Protein AF-A0A0D1VUP6-F1 (afdb_monomer)

Foldseek 3Di:
DLLQVQLCQLQCPVNRHPLCLVCLVVLLVVQAPVLQVVLVVCVVVVNPLSNVVSNVRNVVSNVSSVLSPVVNLLQQVQDPVSRSVVSCQALVNLLVVLVVLQVVLVVLVVSLVVCLQAFPLVSVLSVLLSLLSNLQSQLSNCSSVVVNVSNSVSSNRSSVSSNVSVVSVVVVVVQVVCVVVVNVDHDDRHGSNVVDDDPVRVVCVVVVNPDDDPPPDD

InterPro domains:
  IPR000791 Acetate transporter GPR1/Ato2/SatP-like [PF01184] (22-193)
  IPR051633 Acetate Uptake Transporter [PTHR31123] (2-200)

Radius of gyration: 20.42 Å; Cα contacts (8 Å, |Δi|>4): 297; chains: 1; bounding box: 45×42×65 Å

Organism: NCBI:txid1016849

Nearest PDB structures (foldseek):
  5ys3-assembly1_A  TM=7.742E-01  e=2.731E-04  Citrobacter koseri ATCC BAA-895
  5zug-assembly1_F  TM=7.797E-01  e=5.424E-04  Escherichia coli K-12
  8qai-assembly1_A  TM=4.721E-01  e=8.448E+00  synthetic construct

Solvent-accessible surface area (backbone atoms only — not comparable to full-atom values): 10870 Å² total; per-residue (Å²): 121,32,58,46,61,48,13,41,22,44,53,40,53,96,74,35,49,77,95,38,60,93,40,30,66,41,20,33,48,56,24,8,51,50,28,33,53,49,13,54,51,28,47,76,74,66,38,58,67,62,15,55,52,26,41,53,52,8,50,48,21,33,53,60,21,46,69,73,38,75,91,65,42,83,11,26,92,59,24,97,84,54,44,26,75,64,4,57,72,32,40,68,42,26,44,55,54,13,51,56,28,41,51,50,19,52,54,33,46,55,49,25,63,66,28,56,47,51,27,51,50,61,26,50,26,35,52,35,41,25,52,15,25,43,26,40,15,51,12,27,41,26,44,32,72,66,37,49,73,61,12,51,53,23,33,27,49,15,11,50,28,35,35,58,25,38,56,45,50,52,50,51,50,51,44,52,54,34,58,75,67,70,45,97,67,84,70,89,54,54,72,25,40,84,79,46,69,49,72,70,56,56,48,30,63,71,69,70,46,80,73,73,73,80,71,86,78,125

pLDDT: mean 91.6, std 11.75, range [36.69, 98.62]

Mean predicted aligned error: 5.85 Å

Secondary structure (DSSP, 8-state):
--HHHHHHHHTTGGG--GGGGGGHHIIIIIIIIHHHHHHHHHHHTT-HHHHHHHHHHHHHHHHHHHHT-GGG-TTGGG-TTS-HHHHTTSHHHHHHHHHHHHHHHHHHHHHHHHHTTSBHHHHHHHHHHHHHHHHHHHHHHHHHTT-HHHHHHHHHHHHHHHHHHHHHHHHHHHHHHHH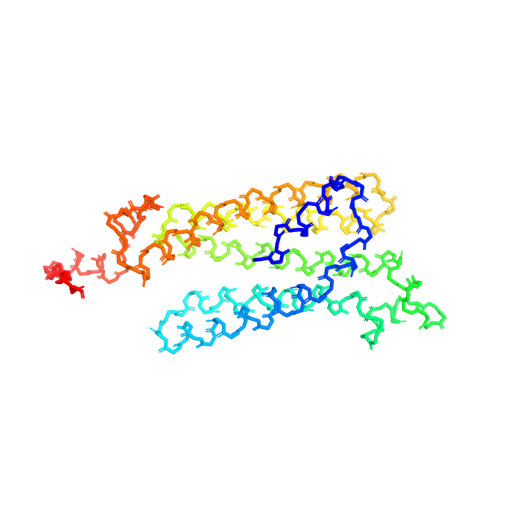HTT-S-PPP--B-TTTS--HHHHHHHHTT----------

Structure (mmCIF, N/CA/C/O backbone):
data_AF-A0A0D1VUP6-F1
#
_entry.id   AF-A0A0D1VUP6-F1
#
loop_
_atom_site.group_PDB
_atom_site.id
_atom_site.type_symbol
_atom_site.label_atom_id
_atom_site.label_alt_id
_atom_site.label_comp_id
_atom_site.label_asym_id
_atom_site.label_entity_id
_atom_site.label_seq_id
_atom_site.pdbx_PDB_ins_code
_atom_site.Cartn_x
_atom_site.Cartn_y
_atom_site.Cartn_z
_atom_site.occupancy
_atom_site.B_iso_or_equiv
_atom_site.auth_seq_id
_atom_site.auth_comp_id
_atom_site.auth_asym_id
_atom_site.auth_atom_id
_atom_site.pdbx_PDB_model_num
ATOM 1 N N . MET A 1 1 ? -5.556 -9.555 1.567 1.00 73.62 1 MET A N 1
ATOM 2 C CA . MET A 1 1 ? -5.233 -10.715 0.704 1.00 73.62 1 MET A CA 1
ATOM 3 C C . MET A 1 1 ? -4.191 -10.406 -0.377 1.00 73.62 1 MET A C 1
ATOM 5 O O . MET A 1 1 ? -3.219 -11.139 -0.443 1.00 73.62 1 MET A O 1
ATOM 9 N N . ALA A 1 2 ? -4.331 -9.345 -1.188 1.00 92.88 2 ALA A N 1
ATOM 10 C CA . ALA A 1 2 ? -3.386 -9.036 -2.281 1.00 92.88 2 ALA A CA 1
ATOM 11 C C . ALA A 1 2 ? -1.974 -8.607 -1.828 1.00 92.88 2 ALA A C 1
ATOM 13 O O . ALA A 1 2 ? -0.977 -8.972 -2.446 1.00 92.88 2 ALA A O 1
ATOM 14 N N . ALA A 1 3 ? -1.883 -7.880 -0.711 1.00 95.38 3 ALA A N 1
ATOM 15 C CA . ALA A 1 3 ? -0.632 -7.306 -0.219 1.00 95.38 3 ALA A CA 1
ATOM 16 C C . ALA A 1 3 ? 0.443 -8.344 0.155 1.00 95.38 3 ALA A C 1
ATOM 18 O O . ALA A 1 3 ? 1.614 -8.133 -0.137 1.00 95.38 3 ALA A O 1
ATOM 19 N N . THR A 1 4 ? 0.066 -9.469 0.775 1.00 96.38 4 THR A N 1
ATOM 20 C CA . THR A 1 4 ? 1.025 -10.491 1.235 1.00 96.38 4 THR A CA 1
ATOM 21 C C . THR A 1 4 ? 1.791 -11.149 0.081 1.00 96.38 4 THR A C 1
ATOM 23 O O . THR A 1 4 ? 3.018 -11.075 0.094 1.00 96.38 4 THR A O 1
ATOM 26 N N . PRO A 1 5 ? 1.143 -11.745 -0.943 1.00 95.75 5 PRO A N 1
ATOM 27 C CA . PRO A 1 5 ? 1.875 -12.332 -2.063 1.00 95.75 5 PRO A CA 1
ATOM 28 C C . PRO A 1 5 ? 2.636 -11.279 -2.879 1.00 95.75 5 PRO A C 1
ATOM 30 O O . PRO A 1 5 ? 3.725 -11.574 -3.366 1.00 95.75 5 PRO A O 1
ATOM 33 N N . TYR A 1 6 ? 2.123 -10.046 -2.983 1.00 95.25 6 TYR A N 1
ATOM 34 C CA . TYR A 1 6 ? 2.840 -8.950 -3.639 1.00 95.25 6 TYR A CA 1
ATOM 35 C C . TYR A 1 6 ? 4.132 -8.576 -2.899 1.00 95.25 6 TYR A C 1
ATOM 37 O O . TYR A 1 6 ? 5.184 -8.429 -3.516 1.00 95.25 6 TYR A O 1
ATOM 45 N N . ALA A 1 7 ? 4.085 -8.506 -1.567 1.00 96.94 7 ALA A N 1
ATOM 46 C CA . ALA A 1 7 ? 5.261 -8.278 -0.737 1.00 96.94 7 ALA A CA 1
ATOM 47 C C . ALA A 1 7 ? 6.315 -9.380 -0.924 1.00 96.94 7 ALA A C 1
ATOM 49 O O . ALA A 1 7 ? 7.493 -9.082 -1.120 1.00 96.94 7 ALA A O 1
ATOM 50 N N . CYS A 1 8 ? 5.891 -10.648 -0.925 1.00 96.88 8 CYS A N 1
ATOM 51 C CA . CYS A 1 8 ? 6.774 -11.786 -1.187 1.00 96.88 8 CYS A CA 1
ATOM 52 C C . CYS A 1 8 ? 7.409 -11.717 -2.586 1.00 96.88 8 CYS A C 1
ATOM 54 O O . CYS A 1 8 ? 8.596 -12.011 -2.726 1.00 96.88 8 CYS A O 1
ATOM 56 N N . ALA A 1 9 ? 6.645 -11.300 -3.603 1.00 96.31 9 ALA A N 1
ATOM 57 C CA . ALA A 1 9 ? 7.146 -11.124 -4.965 1.00 96.31 9 ALA A CA 1
ATOM 58 C C . ALA A 1 9 ? 8.192 -10.002 -5.058 1.00 96.31 9 ALA A C 1
ATOM 60 O O . ALA A 1 9 ? 9.249 -10.208 -5.647 1.00 96.31 9 ALA A O 1
ATOM 61 N N . ASN A 1 10 ? 7.956 -8.859 -4.410 1.00 95.56 10 ASN A N 1
ATOM 62 C CA . ASN A 1 10 ? 8.919 -7.751 -4.378 1.00 95.56 10 ASN A CA 1
ATOM 63 C C . ASN A 1 10 ? 10.212 -8.096 -3.626 1.00 95.56 10 ASN A C 1
ATOM 65 O O . ASN A 1 10 ? 11.258 -7.524 -3.912 1.00 95.56 10 ASN A O 1
ATOM 69 N N . MET A 1 11 ? 10.156 -9.036 -2.678 1.00 97.06 11 MET A N 1
ATOM 70 C CA . MET A 1 11 ? 11.337 -9.561 -1.985 1.00 97.06 11 MET A CA 1
ATOM 71 C C . MET A 1 11 ? 12.020 -10.726 -2.720 1.00 97.06 11 MET A C 1
ATOM 73 O O . MET A 1 11 ? 12.982 -11.289 -2.198 1.00 97.06 11 MET A O 1
ATOM 77 N N . GLY A 1 12 ? 11.536 -11.128 -3.898 1.00 95.94 12 GLY A N 1
ATOM 78 C CA . GLY A 1 12 ? 12.166 -12.186 -4.689 1.00 95.94 12 GLY A CA 1
ATOM 79 C C . GLY A 1 12 ? 11.994 -13.601 -4.126 1.00 95.94 12 GLY A C 1
ATOM 80 O O . GLY A 1 12 ? 12.744 -14.513 -4.485 1.00 95.94 12 GLY A O 1
ATOM 81 N N . TRP A 1 13 ? 11.051 -13.819 -3.204 1.00 96.38 13 TRP A N 1
ATOM 82 C CA . TRP A 1 13 ? 10.938 -15.102 -2.508 1.00 96.38 13 TRP A CA 1
ATOM 83 C C . TRP A 1 13 ? 10.644 -16.240 -3.482 1.00 96.38 13 TRP A C 1
ATOM 85 O O . TRP A 1 13 ? 9.720 -16.164 -4.288 1.00 96.38 13 TRP A O 1
ATOM 95 N N . ARG A 1 14 ? 11.436 -17.316 -3.390 1.00 95.56 14 ARG A N 1
ATOM 96 C CA . ARG A 1 14 ? 11.367 -18.481 -4.292 1.00 95.56 14 ARG A CA 1
ATOM 97 C C . ARG A 1 14 ? 11.535 -18.126 -5.782 1.00 95.56 14 ARG A C 1
ATOM 99 O O . ARG A 1 14 ? 11.052 -18.867 -6.631 1.00 95.56 14 ARG A O 1
ATOM 106 N N . GLY A 1 15 ? 12.197 -17.009 -6.094 1.00 93.25 15 GLY A N 1
ATOM 107 C CA . GLY A 1 15 ? 12.358 -16.526 -7.469 1.00 93.25 15 GLY A CA 1
ATOM 108 C C . GLY A 1 15 ? 11.126 -15.812 -8.033 1.00 93.25 15 GLY A C 1
ATOM 109 O O . GLY A 1 15 ? 11.040 -15.622 -9.243 1.00 93.25 15 GLY A O 1
ATOM 110 N N . ALA A 1 16 ? 10.161 -15.428 -7.188 1.00 94.12 16 ALA A N 1
ATOM 111 C CA . ALA A 1 16 ? 9.043 -14.584 -7.602 1.00 94.12 16 ALA A CA 1
ATOM 112 C C . ALA A 1 16 ? 9.531 -13.193 -8.055 1.00 94.12 16 ALA A C 1
ATOM 114 O O . ALA A 1 16 ? 10.548 -12.701 -7.578 1.00 94.12 16 ALA A O 1
ATOM 115 N N . GLY A 1 17 ? 8.809 -12.552 -8.977 1.00 89.06 17 GLY A N 1
ATOM 116 C CA . GLY A 1 17 ? 9.216 -11.269 -9.553 1.00 89.06 17 GLY A CA 1
ATOM 117 C C . GLY A 1 17 ? 8.284 -10.815 -10.675 1.00 89.06 17 GLY A C 1
ATOM 118 O O . GLY A 1 17 ? 7.072 -11.028 -10.605 1.00 89.06 17 GLY A O 1
ATOM 119 N N . GLY A 1 18 ? 8.842 -10.176 -11.709 1.00 84.75 18 GLY A N 1
ATOM 120 C CA . GLY A 1 18 ? 8.077 -9.732 -12.883 1.00 84.75 18 GLY A CA 1
ATOM 121 C C . GLY A 1 18 ? 7.011 -8.688 -12.546 1.00 84.75 18 GLY A C 1
ATOM 122 O O . GLY A 1 18 ? 5.896 -8.760 -13.058 1.00 84.75 18 GLY A O 1
ATOM 123 N N . LEU A 1 19 ? 7.326 -7.786 -11.607 1.00 79.25 19 LEU A N 1
ATOM 124 C CA . LEU A 1 19 ? 6.429 -6.741 -11.089 1.00 79.25 19 LEU A CA 1
ATOM 125 C C . LEU A 1 19 ? 5.100 -7.272 -10.515 1.00 79.25 19 LEU A C 1
ATOM 127 O O . LEU A 1 19 ? 4.162 -6.510 -10.301 1.00 79.25 19 LEU A O 1
ATOM 131 N N . GLY A 1 20 ? 5.001 -8.581 -10.254 1.00 84.06 20 GLY A N 1
ATOM 132 C CA . GLY A 1 20 ? 3.767 -9.204 -9.791 1.00 84.06 20 GLY A CA 1
ATOM 133 C C . GLY A 1 20 ? 2.728 -9.429 -10.892 1.00 84.06 20 GLY A C 1
ATOM 134 O O . GLY A 1 20 ? 1.549 -9.527 -10.572 1.00 84.06 20 GLY A O 1
ATOM 135 N N . GLY A 1 21 ? 3.124 -9.563 -12.165 1.00 90.00 21 GLY A N 1
ATOM 136 C CA . GLY A 1 21 ? 2.192 -9.816 -13.277 1.00 90.00 21 GLY A CA 1
ATOM 137 C C . GLY A 1 21 ? 1.266 -11.027 -13.066 1.00 90.00 21 GLY A C 1
ATOM 138 O O . GLY A 1 21 ? 0.077 -10.970 -13.370 1.00 90.00 21 GLY A O 1
ATOM 139 N N . ALA A 1 22 ? 1.756 -12.098 -12.433 1.00 93.69 22 ALA A N 1
ATOM 140 C CA . ALA A 1 22 ? 0.925 -13.254 -12.069 1.00 93.69 22 ALA A CA 1
ATOM 141 C C . ALA A 1 22 ? -0.165 -12.929 -11.023 1.00 93.69 22 ALA A C 1
ATOM 143 O O . ALA A 1 22 ? -1.115 -13.690 -10.848 1.00 93.69 22 ALA A O 1
ATOM 144 N N . LEU A 1 23 ? -0.036 -11.802 -10.319 1.00 95.62 23 LEU A N 1
ATOM 145 C CA . LEU A 1 23 ? -0.953 -11.342 -9.281 1.00 95.62 23 LEU A CA 1
ATOM 146 C C . LEU A 1 23 ? -1.971 -10.316 -9.794 1.00 95.62 23 LEU A C 1
ATOM 148 O O . LEU A 1 23 ? -2.793 -9.882 -8.993 1.00 95.62 23 LEU A O 1
ATOM 152 N N . ILE A 1 24 ? -1.984 -9.958 -11.087 1.00 95.69 24 ILE A N 1
ATOM 153 C CA . ILE A 1 24 ? -2.942 -8.984 -11.653 1.00 95.69 24 ILE A CA 1
ATOM 154 C C . ILE A 1 24 ? -4.396 -9.275 -11.234 1.00 95.69 24 ILE A C 1
ATOM 156 O O . ILE A 1 24 ? -5.043 -8.366 -10.708 1.00 95.69 24 ILE A O 1
ATOM 160 N N . PRO A 1 25 ? -4.931 -10.511 -11.360 1.00 95.81 25 PRO A N 1
ATOM 161 C CA . PRO A 1 25 ? -6.304 -10.787 -10.931 1.00 95.81 25 PRO A CA 1
ATOM 162 C C . PRO A 1 25 ? -6.494 -10.597 -9.422 1.00 95.81 25 PRO A C 1
ATOM 164 O O . PRO A 1 25 ? -7.527 -10.108 -8.973 1.00 95.81 25 PRO A O 1
ATOM 167 N N . VAL A 1 26 ? -5.483 -10.942 -8.622 1.00 96.50 26 VAL A N 1
ATOM 168 C CA . VAL A 1 26 ? -5.524 -10.782 -7.164 1.00 96.50 26 VAL A CA 1
ATOM 169 C C . VAL A 1 26 ? -5.522 -9.299 -6.785 1.00 96.50 26 VAL A C 1
ATOM 171 O O . VAL A 1 26 ? -6.281 -8.901 -5.901 1.00 96.50 26 VAL A O 1
ATOM 174 N N . MET A 1 27 ? -4.721 -8.475 -7.468 1.00 96.25 27 MET A N 1
ATOM 175 C CA . MET A 1 27 ? -4.717 -7.021 -7.301 1.00 96.25 27 MET A CA 1
ATOM 176 C C . MET A 1 27 ? -6.092 -6.443 -7.642 1.00 96.25 27 MET A C 1
ATOM 178 O O . MET A 1 27 ? -6.691 -5.781 -6.802 1.00 96.25 27 MET A O 1
ATOM 182 N N . ILE A 1 28 ? -6.642 -6.761 -8.817 1.00 97.06 28 ILE A N 1
ATOM 183 C CA . ILE A 1 28 ? -7.906 -6.176 -9.280 1.00 97.06 28 ILE A CA 1
ATOM 184 C C . ILE A 1 28 ? -9.088 -6.623 -8.413 1.00 97.06 28 ILE A C 1
ATOM 186 O O . ILE A 1 28 ? -9.818 -5.786 -7.888 1.00 97.06 28 ILE A O 1
ATOM 190 N N . PHE A 1 29 ? -9.290 -7.928 -8.234 1.00 97.31 29 PHE A N 1
ATOM 191 C CA . PHE A 1 29 ? -10.517 -8.433 -7.615 1.00 97.31 29 PHE A CA 1
ATOM 192 C C . PHE A 1 29 ? -10.473 -8.401 -6.089 1.00 97.31 29 PHE A C 1
ATOM 194 O O . PHE A 1 29 ? -11.424 -7.943 -5.462 1.00 97.31 29 PHE A O 1
ATOM 201 N N . PHE A 1 30 ? -9.379 -8.858 -5.478 1.00 95.50 30 PHE A N 1
ATOM 202 C CA . PHE A 1 30 ? -9.296 -8.964 -4.019 1.00 95.50 30 PHE A CA 1
ATOM 203 C C . PHE A 1 30 ? -8.694 -7.728 -3.365 1.00 95.50 30 PHE A C 1
ATOM 205 O O . PHE A 1 30 ? -9.163 -7.308 -2.312 1.00 95.50 30 PHE A O 1
ATOM 212 N N . GLY A 1 31 ? -7.639 -7.170 -3.957 1.00 95.06 31 GLY A N 1
ATOM 213 C CA . GLY A 1 31 ? -7.071 -5.907 -3.499 1.00 95.06 31 GLY A CA 1
ATOM 214 C C . GLY A 1 31 ? -7.990 -4.731 -3.816 1.00 95.06 31 GLY A C 1
ATOM 215 O O . GLY A 1 31 ? -8.166 -3.863 -2.976 1.00 95.06 31 GLY A O 1
ATOM 216 N N . GLY A 1 32 ? -8.581 -4.713 -5.010 1.00 97.31 32 GLY A N 1
ATOM 217 C CA . GLY A 1 32 ? -9.366 -3.594 -5.509 1.00 97.31 32 GLY A CA 1
ATOM 218 C C . GLY A 1 32 ? -10.854 -3.703 -5.222 1.00 97.31 32 GLY A C 1
ATOM 219 O O . GLY A 1 32 ? -11.354 -3.099 -4.275 1.00 97.31 32 GLY A O 1
ATOM 220 N N . ILE A 1 33 ? -11.571 -4.465 -6.050 1.00 98.00 33 ILE A N 1
ATOM 221 C CA . ILE A 1 33 ? -13.042 -4.513 -6.051 1.00 98.00 33 ILE A CA 1
ATOM 222 C C . ILE A 1 33 ? -13.591 -4.917 -4.681 1.00 98.00 33 ILE A C 1
ATOM 224 O O . ILE A 1 33 ? -14.427 -4.205 -4.130 1.00 98.00 33 ILE A O 1
ATOM 228 N N . LEU A 1 34 ? -13.105 -6.018 -4.103 1.00 97.81 34 LEU A N 1
ATOM 229 C CA . LEU A 1 34 ? -13.575 -6.491 -2.800 1.00 97.81 34 LEU A CA 1
ATOM 230 C C . LEU A 1 34 ? -13.343 -5.448 -1.697 1.00 97.81 34 LEU A C 1
ATOM 232 O O . LEU A 1 34 ? -14.213 -5.233 -0.856 1.00 97.81 34 LEU A O 1
ATOM 236 N N . GLN A 1 35 ? -12.197 -4.767 -1.718 1.00 97.56 35 GLN A N 1
ATOM 237 C CA . GLN A 1 35 ? -11.880 -3.738 -0.732 1.00 97.56 35 GLN A CA 1
ATOM 238 C C . GLN A 1 35 ? -12.745 -2.480 -0.913 1.00 97.56 35 GLN A C 1
ATOM 240 O O . GLN A 1 35 ? -13.170 -1.891 0.076 1.00 97.56 35 GLN A O 1
ATOM 245 N N . ILE A 1 36 ? -13.076 -2.103 -2.152 1.00 98.25 36 ILE A N 1
ATOM 246 C CA . ILE A 1 36 ? -14.023 -1.016 -2.454 1.00 98.25 36 ILE A CA 1
ATOM 247 C C . ILE A 1 36 ? -15.437 -1.369 -1.985 1.00 98.25 36 ILE A C 1
ATOM 249 O O . ILE A 1 36 ? -16.107 -0.528 -1.389 1.00 98.25 36 ILE A O 1
ATOM 253 N N . VAL A 1 37 ? -15.889 -2.609 -2.194 1.00 98.19 37 VAL A N 1
ATOM 254 C CA . VAL A 1 37 ? -17.171 -3.078 -1.643 1.00 98.19 37 VAL A CA 1
ATOM 255 C C . VAL A 1 37 ? -17.150 -2.981 -0.118 1.00 98.19 37 VAL A C 1
ATOM 257 O O . VAL A 1 37 ? -18.088 -2.444 0.465 1.00 98.19 37 VAL A O 1
ATOM 260 N N . GLY A 1 38 ? -16.055 -3.399 0.525 1.00 96.88 38 GLY A N 1
ATOM 261 C CA . GLY A 1 38 ? -15.848 -3.195 1.959 1.00 96.88 38 GLY A CA 1
ATOM 262 C C . GLY A 1 38 ? -15.951 -1.722 2.368 1.00 96.88 38 GLY A C 1
ATOM 263 O O . GLY A 1 38 ? -16.613 -1.409 3.350 1.00 96.88 38 GLY A O 1
ATOM 264 N N . ALA A 1 39 ? -15.377 -0.801 1.588 1.00 97.94 39 ALA A N 1
ATOM 265 C CA . ALA A 1 39 ? -15.480 0.637 1.841 1.00 97.94 39 ALA A CA 1
ATOM 266 C C . ALA A 1 39 ? -16.935 1.131 1.831 1.00 97.94 39 ALA A C 1
ATOM 268 O O . ALA A 1 39 ? -17.334 1.895 2.707 1.00 97.94 39 ALA A O 1
ATOM 269 N N . ILE A 1 40 ? -17.739 0.667 0.870 1.00 98.38 40 ILE A N 1
ATOM 270 C CA . ILE A 1 40 ? -19.169 0.998 0.783 1.00 98.38 40 ILE A CA 1
ATOM 271 C C . ILE A 1 40 ? -19.923 0.459 2.006 1.00 98.38 40 ILE A C 1
ATOM 273 O O . ILE A 1 40 ? -20.780 1.152 2.547 1.00 98.38 40 ILE A O 1
ATOM 277 N N . MET A 1 41 ? -19.586 -0.740 2.484 1.00 97.62 41 MET A N 1
ATOM 278 C CA . MET A 1 41 ? -20.207 -1.298 3.691 1.00 97.62 41 MET A CA 1
ATOM 279 C C . MET A 1 41 ? -19.829 -0.504 4.949 1.00 97.62 41 MET A C 1
ATOM 281 O O . MET A 1 41 ? -20.701 -0.192 5.755 1.00 97.62 41 MET A O 1
ATOM 285 N N . GLU A 1 42 ? -18.570 -0.082 5.085 1.00 96.62 42 GLU A N 1
ATOM 286 C CA . GLU A 1 42 ? -18.140 0.805 6.179 1.00 96.62 42 GLU A CA 1
ATOM 287 C C . GLU A 1 42 ? -18.870 2.156 6.147 1.00 96.62 42 GLU A C 1
ATOM 289 O O . GLU A 1 42 ? -19.210 2.705 7.196 1.00 96.62 42 GLU A O 1
ATOM 294 N N . TRP A 1 43 ? -19.160 2.688 4.954 1.00 96.12 43 TRP A N 1
ATOM 295 C CA . TRP A 1 43 ? -19.972 3.897 4.815 1.00 96.12 43 TRP A CA 1
ATOM 296 C C . TRP A 1 43 ? -21.391 3.699 5.358 1.00 96.12 43 TRP A C 1
ATOM 298 O O . TRP A 1 43 ? -21.865 4.534 6.128 1.00 96.12 43 TRP A O 1
ATOM 308 N N . ILE A 1 44 ? -22.038 2.582 5.006 1.00 97.25 44 ILE A N 1
ATOM 309 C CA . ILE A 1 44 ? -23.387 2.230 5.478 1.00 97.25 44 ILE A CA 1
ATOM 310 C C . ILE A 1 44 ? -23.415 2.095 7.008 1.00 97.25 44 ILE A C 1
ATOM 312 O O . ILE A 1 44 ? -24.373 2.533 7.642 1.00 97.25 44 ILE A O 1
ATOM 316 N N . LEU A 1 45 ? -22.350 1.556 7.608 1.00 94.56 45 LEU A N 1
ATOM 317 C CA . LEU A 1 45 ? -22.196 1.432 9.064 1.00 94.56 45 LEU A CA 1
ATOM 318 C C . LEU A 1 45 ? -21.820 2.753 9.767 1.00 94.56 45 LEU A C 1
ATOM 320 O O . LEU A 1 45 ? -21.764 2.801 10.993 1.00 94.56 45 LEU A O 1
ATOM 324 N N . GLY A 1 46 ? -21.556 3.833 9.022 1.00 94.38 46 GLY A N 1
ATOM 325 C CA . GLY A 1 46 ? -21.162 5.136 9.573 1.00 94.38 46 GLY A CA 1
ATOM 326 C C . GLY A 1 46 ? -19.670 5.268 9.917 1.00 94.38 46 GLY A C 1
ATOM 327 O O . GLY A 1 46 ? -19.231 6.313 10.411 1.00 94.38 46 GLY A O 1
ATOM 328 N N . ASN A 1 47 ? -18.854 4.264 9.600 1.00 94.31 47 ASN A N 1
ATOM 329 C CA . ASN A 1 47 ? -17.419 4.225 9.876 1.00 94.31 47 ASN A CA 1
ATOM 330 C C . ASN A 1 47 ? -16.616 4.983 8.807 1.00 94.31 47 ASN A C 1
ATOM 332 O O . ASN A 1 47 ? -15.912 4.418 7.968 1.00 94.31 47 ASN A O 1
ATOM 336 N N . THR A 1 48 ? -16.681 6.314 8.861 1.00 95.00 48 THR A N 1
ATOM 337 C CA . THR A 1 48 ? -16.099 7.194 7.827 1.00 95.00 48 THR A CA 1
ATOM 338 C C . THR A 1 48 ? -14.585 7.005 7.655 1.00 95.00 48 THR A C 1
ATOM 340 O O . THR A 1 48 ? -14.068 7.060 6.542 1.00 95.00 48 THR A O 1
ATOM 343 N N . PHE A 1 49 ? -13.847 6.778 8.745 1.00 93.75 49 PHE A N 1
ATOM 344 C CA . PHE A 1 49 ? -12.392 6.630 8.674 1.00 93.75 49 PHE A CA 1
ATOM 345 C C . PHE A 1 49 ? -11.974 5.341 7.948 1.00 93.75 49 PHE A C 1
ATOM 347 O O . PHE A 1 49 ? -11.168 5.402 7.017 1.00 93.75 49 PHE A O 1
ATOM 354 N N . SER A 1 50 ? -12.567 4.201 8.319 1.00 94.19 50 SER A N 1
ATOM 355 C CA . SER A 1 50 ? -12.345 2.908 7.656 1.00 94.19 50 SER A CA 1
ATOM 356 C C . SER A 1 50 ? -12.779 2.949 6.191 1.00 94.19 50 SER A C 1
ATOM 358 O O . SER A 1 50 ? -12.030 2.506 5.322 1.00 94.19 50 SER A O 1
ATOM 360 N N . MET A 1 51 ? -13.924 3.577 5.900 1.00 97.44 51 MET A N 1
ATOM 361 C CA . MET A 1 51 ? -14.399 3.824 4.536 1.00 97.44 51 MET A CA 1
ATOM 362 C C . MET A 1 51 ? -13.338 4.546 3.685 1.00 97.44 51 MET A C 1
ATOM 364 O O . MET A 1 51 ? -12.970 4.056 2.616 1.00 97.44 51 MET A O 1
ATOM 368 N N . CYS A 1 52 ? -12.806 5.685 4.148 1.00 97.62 52 CYS A N 1
ATOM 369 C CA . CYS A 1 52 ? -11.784 6.441 3.410 1.00 97.62 52 CYS A CA 1
ATOM 370 C C . CYS A 1 52 ? -10.521 5.608 3.141 1.00 97.62 52 CYS A C 1
ATOM 372 O O . CYS A 1 52 ? -9.952 5.673 2.048 1.00 97.62 52 CYS A O 1
ATOM 374 N N . LEU A 1 53 ? -10.092 4.810 4.121 1.00 96.31 53 LEU A N 1
ATOM 375 C CA . LEU A 1 53 ? -8.939 3.921 3.980 1.00 96.31 53 LEU A CA 1
ATOM 376 C C . LEU A 1 53 ? -9.180 2.833 2.937 1.00 96.31 53 LEU A C 1
ATOM 378 O O . LEU A 1 53 ? -8.327 2.598 2.078 1.00 96.31 53 LEU A O 1
ATOM 382 N N . PHE A 1 54 ? -10.338 2.179 2.992 1.00 97.31 54 PHE A N 1
ATOM 383 C CA . PHE A 1 54 ? -10.676 1.095 2.079 1.00 97.31 54 PHE A CA 1
ATOM 384 C C . PHE A 1 54 ? -10.876 1.594 0.647 1.00 97.31 54 PHE A C 1
ATOM 386 O O . PHE A 1 54 ? -10.354 0.962 -0.270 1.00 97.31 54 PHE A O 1
ATOM 393 N N . PHE A 1 55 ? -11.500 2.758 0.435 1.00 98.31 55 PHE A N 1
ATOM 394 C CA . PHE A 1 55 ? -11.558 3.365 -0.900 1.00 98.31 55 PHE A CA 1
ATOM 395 C C . PHE A 1 55 ? -10.169 3.718 -1.432 1.00 98.31 55 PHE A C 1
ATOM 397 O O . PHE A 1 55 ? -9.866 3.411 -2.586 1.00 98.31 55 PHE A O 1
ATOM 404 N N . THR A 1 56 ? -9.311 4.324 -0.604 1.00 98.19 56 THR A N 1
ATOM 405 C CA . THR A 1 56 ? -7.964 4.739 -1.028 1.00 98.19 56 THR A CA 1
ATOM 406 C C . THR A 1 56 ? -7.123 3.535 -1.440 1.00 98.19 56 THR A C 1
ATOM 408 O O . THR A 1 56 ? -6.595 3.494 -2.551 1.00 98.19 56 THR A O 1
ATOM 411 N N . TYR A 1 57 ? -7.019 2.525 -0.573 1.00 97.75 57 TYR A N 1
ATOM 412 C CA . TYR A 1 57 ? -6.155 1.378 -0.846 1.00 97.75 57 TYR A CA 1
ATOM 413 C C . TYR A 1 57 ? -6.779 0.361 -1.808 1.00 97.75 57 TYR A C 1
ATOM 415 O O . TYR A 1 57 ? -6.045 -0.283 -2.554 1.00 97.75 57 TYR A O 1
ATOM 423 N N . GLY A 1 58 ? -8.110 0.264 -1.862 1.00 97.88 58 GLY A N 1
ATOM 424 C CA . GLY A 1 58 ? -8.799 -0.490 -2.908 1.00 97.88 58 GLY A CA 1
ATOM 425 C C . GLY A 1 58 ? -8.534 0.109 -4.289 1.00 97.88 58 GLY A C 1
ATOM 426 O O . GLY A 1 58 ? -8.123 -0.588 -5.216 1.00 97.88 58 GLY A O 1
ATOM 427 N N . THR A 1 59 ? -8.644 1.432 -4.416 1.00 97.81 59 THR A N 1
ATOM 428 C CA . THR A 1 59 ? -8.286 2.122 -5.665 1.00 97.81 59 THR A CA 1
ATOM 429 C C . THR A 1 59 ? -6.805 1.945 -5.995 1.00 97.81 59 THR A C 1
ATOM 431 O O . THR A 1 59 ? -6.472 1.698 -7.152 1.00 97.81 59 THR A O 1
ATOM 434 N N . PHE A 1 60 ? -5.917 1.977 -4.995 1.00 97.19 60 PHE A N 1
ATOM 435 C CA . PHE A 1 60 ? -4.496 1.689 -5.206 1.00 97.19 60 PHE A CA 1
ATOM 436 C C . PHE A 1 60 ? -4.264 0.337 -5.884 1.00 97.19 60 PHE A C 1
ATOM 438 O O . PHE A 1 60 ? -3.508 0.266 -6.853 1.00 97.19 60 PHE A O 1
ATOM 445 N N . TRP A 1 61 ? -4.933 -0.715 -5.414 1.00 97.19 61 TRP A N 1
ATOM 446 C CA . TRP A 1 61 ? -4.801 -2.047 -5.995 1.00 97.19 61 TRP A CA 1
ATOM 447 C C . TRP A 1 61 ? -5.386 -2.153 -7.401 1.00 97.19 61 TRP A C 1
ATOM 449 O O . TRP A 1 61 ? -4.804 -2.847 -8.235 1.00 97.19 61 TRP A O 1
ATOM 459 N N . LEU A 1 62 ? -6.490 -1.451 -7.684 1.00 97.31 62 LEU A N 1
ATOM 460 C CA . LEU A 1 62 ? -7.002 -1.349 -9.051 1.00 97.31 62 LEU A CA 1
ATOM 461 C C . LEU A 1 62 ? -5.963 -0.707 -9.966 1.00 97.31 62 LEU A C 1
ATOM 463 O O . LEU A 1 62 ? -5.600 -1.323 -10.960 1.00 97.31 62 LEU A O 1
ATOM 467 N N . VAL A 1 63 ? -5.427 0.459 -9.591 1.00 95.75 63 VAL A N 1
ATOM 468 C CA . VAL A 1 63 ? -4.400 1.165 -10.374 1.00 95.75 63 VAL A CA 1
ATOM 469 C C . VAL A 1 63 ? -3.173 0.277 -10.596 1.00 95.75 63 VAL A C 1
ATOM 471 O O . VAL A 1 63 ? -2.716 0.139 -11.729 1.00 95.75 63 VAL A O 1
ATOM 474 N N . ALA A 1 64 ? -2.674 -0.381 -9.544 1.00 93.31 64 ALA A N 1
ATOM 475 C CA . ALA A 1 64 ? -1.527 -1.283 -9.636 1.00 93.31 64 ALA A CA 1
ATOM 476 C C . ALA A 1 64 ? -1.784 -2.463 -10.589 1.00 93.31 64 ALA A C 1
ATOM 478 O O . ALA A 1 64 ? -0.932 -2.783 -11.416 1.00 93.31 64 ALA A O 1
ATOM 479 N N . GLY A 1 65 ? -2.969 -3.078 -10.515 1.00 94.25 65 GLY A N 1
ATOM 480 C CA . GLY A 1 65 ? -3.356 -4.161 -11.415 1.00 94.25 65 GLY A CA 1
ATOM 481 C C . GLY A 1 65 ? -3.502 -3.691 -12.862 1.00 94.25 65 GLY A C 1
ATOM 482 O O . GLY A 1 65 ? -2.962 -4.323 -13.769 1.00 94.25 65 GLY A O 1
ATOM 483 N N . THR A 1 66 ? -4.176 -2.560 -13.089 1.00 94.12 66 THR A N 1
ATOM 484 C CA . THR A 1 66 ? -4.387 -2.005 -14.434 1.00 94.12 66 THR A CA 1
ATOM 485 C C . THR A 1 66 ? -3.095 -1.531 -15.088 1.00 94.12 66 THR A C 1
ATOM 487 O O . THR A 1 66 ? -2.992 -1.588 -16.309 1.00 94.12 66 THR A O 1
ATOM 490 N N . GLN A 1 67 ? -2.081 -1.155 -14.300 1.00 90.88 67 GLN A N 1
ATOM 491 C CA . GLN A 1 67 ? -0.761 -0.776 -14.814 1.00 90.88 67 GLN A CA 1
ATOM 492 C C . GLN A 1 67 ? -0.091 -1.902 -15.610 1.00 90.88 67 GLN A C 1
ATOM 494 O O . GLN A 1 67 ? 0.683 -1.645 -16.527 1.00 90.88 67 GLN A O 1
ATOM 499 N N . LEU A 1 68 ? -0.378 -3.152 -15.250 1.00 89.56 68 LEU A N 1
ATOM 500 C CA . LEU A 1 68 ? 0.206 -4.336 -15.875 1.00 89.56 68 LEU A CA 1
ATOM 501 C C . LEU A 1 68 ? -0.715 -4.954 -16.939 1.00 89.56 68 LEU A C 1
ATOM 503 O O . LEU A 1 68 ? -0.334 -5.927 -17.586 1.00 89.56 68 LEU A O 1
ATOM 507 N N . VAL A 1 69 ? -1.923 -4.411 -17.126 1.00 93.25 69 VAL A N 1
ATOM 508 C CA . VAL A 1 69 ? -2.867 -4.861 -18.154 1.00 93.25 69 VAL A CA 1
ATOM 509 C C . VAL A 1 69 ? -2.606 -4.068 -19.440 1.00 93.25 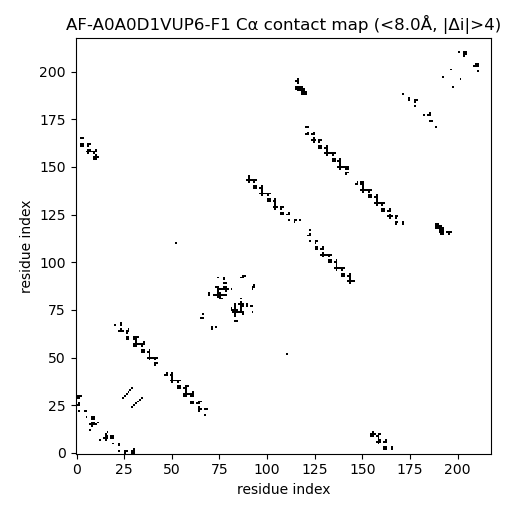69 VAL A C 1
ATOM 511 O O . VAL A 1 69 ? -2.873 -2.864 -19.468 1.00 93.25 69 VAL A O 1
ATOM 514 N N . PRO A 1 70 ? -2.163 -4.713 -20.540 1.00 90.88 70 PRO A N 1
ATOM 515 C CA . PRO A 1 70 ? -1.768 -4.005 -21.763 1.00 90.88 70 PRO A CA 1
ATOM 516 C C . PRO A 1 70 ? -2.850 -3.089 -22.352 1.00 90.88 70 PRO A C 1
ATOM 518 O O . PRO A 1 70 ? -2.531 -2.062 -22.942 1.00 90.88 70 PRO A O 1
ATOM 521 N N . ALA A 1 71 ? -4.130 -3.422 -22.152 1.00 92.88 71 ALA A N 1
ATOM 522 C CA . ALA A 1 71 ? -5.263 -2.652 -22.666 1.00 92.88 71 ALA A CA 1
ATOM 523 C C . ALA A 1 71 ? -5.341 -1.205 -22.137 1.00 92.88 71 ALA A C 1
ATOM 525 O O . ALA A 1 71 ? -5.961 -0.369 -22.787 1.00 92.88 71 ALA A O 1
ATOM 526 N N . PHE A 1 72 ? -4.720 -0.894 -20.992 1.00 94.31 72 PHE A N 1
ATOM 527 C CA . PHE A 1 72 ? -4.698 0.471 -20.449 1.00 94.31 72 PHE A CA 1
ATOM 528 C C . PHE A 1 72 ? -3.622 1.362 -21.081 1.00 94.31 72 PHE A C 1
ATOM 530 O O . PHE A 1 72 ? -3.680 2.576 -20.906 1.00 94.31 72 PHE A O 1
ATOM 537 N N . GLY A 1 73 ? -2.651 0.795 -21.809 1.00 94.69 73 GLY A N 1
ATOM 538 C CA . GLY A 1 73 ? -1.693 1.575 -22.601 1.00 94.69 73 GLY A CA 1
ATOM 539 C C . GLY A 1 73 ? -0.877 2.601 -21.804 1.00 94.69 73 GLY A C 1
ATOM 540 O O . GLY A 1 73 ? -0.532 3.657 -22.330 1.00 94.69 73 GLY A O 1
ATOM 541 N N . VAL A 1 74 ? -0.578 2.320 -20.533 1.00 95.19 74 VAL A N 1
ATOM 542 C CA . VAL A 1 74 ? -0.014 3.290 -19.571 1.00 95.19 74 VAL A CA 1
ATOM 543 C C . VAL A 1 74 ? 1.363 3.846 -19.957 1.00 95.19 74 VAL A C 1
ATOM 545 O O . VAL A 1 74 ? 1.790 4.862 -19.412 1.00 95.19 74 VAL A O 1
ATOM 548 N N . GLY A 1 75 ? 2.055 3.203 -20.901 1.00 95.50 75 GLY A N 1
ATOM 549 C CA . GLY A 1 75 ? 3.337 3.647 -21.446 1.00 95.50 75 GLY A CA 1
ATOM 550 C C . GLY A 1 75 ? 3.251 4.357 -22.801 1.00 95.50 75 GLY A C 1
ATOM 551 O O . GLY A 1 75 ? 4.260 4.889 -23.252 1.00 95.50 75 GLY A O 1
ATOM 552 N N . ILE A 1 76 ? 2.090 4.396 -23.469 1.00 96.31 76 ILE A N 1
ATOM 553 C CA . ILE A 1 76 ? 1.980 4.861 -24.870 1.00 96.31 76 ILE A CA 1
ATOM 554 C C . ILE A 1 76 ? 2.528 6.282 -25.046 1.00 96.31 76 ILE A C 1
ATOM 556 O O . ILE A 1 76 ? 3.270 6.541 -25.987 1.00 96.31 76 ILE A O 1
ATOM 560 N N . HIS A 1 77 ? 2.226 7.190 -24.116 1.00 95.50 77 HIS A N 1
ATOM 561 C CA . HIS A 1 77 ? 2.671 8.589 -24.182 1.00 95.50 77 HIS A CA 1
ATOM 562 C C . HIS A 1 77 ? 4.157 8.803 -23.876 1.00 95.50 77 HIS A C 1
ATOM 564 O O . HIS A 1 77 ? 4.665 9.906 -24.063 1.00 95.50 77 HIS A O 1
ATOM 570 N N . TYR A 1 78 ? 4.845 7.765 -23.411 1.00 95.62 78 TYR A N 1
ATOM 571 C CA . TYR A 1 78 ? 6.280 7.786 -23.153 1.00 95.62 78 TYR A CA 1
ATOM 572 C C . TYR A 1 78 ? 7.072 7.154 -24.303 1.00 95.62 78 TYR A C 1
ATOM 574 O O . TYR A 1 78 ? 8.273 7.367 -24.406 1.00 95.62 78 TYR A O 1
ATOM 582 N N . SER A 1 79 ? 6.410 6.401 -25.185 1.00 95.06 79 SER A N 1
ATOM 583 C CA . SER A 1 79 ? 7.047 5.659 -26.270 1.00 95.06 79 SER A CA 1
ATOM 584 C C . SER A 1 79 ? 7.150 6.479 -27.552 1.00 95.06 79 SER A C 1
ATOM 586 O O . SER A 1 79 ? 6.155 7.007 -28.046 1.00 95.06 79 SER A O 1
ATOM 588 N N . ALA A 1 80 ? 8.337 6.507 -28.162 1.00 90.56 80 ALA A N 1
ATOM 589 C CA . ALA A 1 80 ? 8.546 7.144 -29.464 1.00 90.56 80 ALA A CA 1
ATOM 590 C C . ALA A 1 80 ? 7.808 6.430 -30.616 1.00 90.56 80 ALA A C 1
ATOM 592 O O . ALA A 1 80 ? 7.531 7.042 -31.646 1.00 90.56 80 ALA A O 1
ATOM 593 N N . THR A 1 81 ? 7.497 5.140 -30.457 1.00 91.19 81 THR A N 1
ATOM 594 C CA . THR A 1 81 ? 6.855 4.296 -31.482 1.00 91.19 81 THR A CA 1
ATOM 595 C C . THR A 1 81 ? 5.392 3.979 -31.171 1.00 91.19 81 THR A C 1
ATOM 597 O O . THR A 1 81 ? 4.730 3.312 -31.963 1.00 91.19 81 THR A O 1
ATOM 600 N N . GLY A 1 82 ? 4.882 4.434 -30.021 1.00 89.56 82 GLY A N 1
ATOM 601 C CA . GLY A 1 82 ? 3.542 4.106 -29.528 1.00 89.56 82 GLY A CA 1
ATOM 602 C C . GLY A 1 82 ? 3.422 2.726 -28.868 1.00 89.56 82 GLY A C 1
ATOM 603 O O . GLY A 1 82 ? 2.335 2.372 -28.416 1.00 89.56 82 GLY A O 1
ATOM 604 N N . ASP A 1 83 ? 4.509 1.953 -28.761 1.00 92.69 83 ASP A N 1
ATOM 605 C CA . ASP A 1 83 ? 4.518 0.706 -27.989 1.00 92.69 83 ASP A CA 1
ATOM 606 C C . ASP A 1 83 ? 4.517 0.998 -26.481 1.00 92.69 83 ASP A C 1
ATOM 608 O O . ASP A 1 83 ? 5.495 1.515 -25.933 1.00 92.69 83 ASP A O 1
ATOM 612 N N . SER A 1 84 ? 3.425 0.634 -25.802 1.00 92.94 84 SER A N 1
ATOM 613 C CA . SER A 1 84 ? 3.272 0.835 -24.361 1.00 92.94 84 SER A CA 1
ATOM 614 C C . SER A 1 84 ? 4.349 0.123 -23.548 1.00 92.94 84 SER A C 1
ATOM 616 O O . SER A 1 84 ? 4.776 0.664 -22.531 1.00 92.94 84 SER A O 1
ATOM 618 N N . LEU A 1 85 ? 4.774 -1.080 -23.946 1.00 90.75 85 LEU A N 1
ATOM 619 C CA . LEU A 1 85 ? 5.731 -1.851 -23.151 1.00 90.75 85 LEU A CA 1
ATOM 620 C C . LEU A 1 85 ? 7.111 -1.185 -23.168 1.00 90.75 85 LEU A C 1
ATOM 622 O O . LEU A 1 85 ? 7.738 -1.041 -22.118 1.00 90.75 85 LEU A O 1
ATOM 626 N N . ALA A 1 86 ? 7.541 -0.711 -24.341 1.00 92.94 86 ALA A N 1
ATOM 627 C CA . ALA A 1 86 ? 8.743 0.103 -24.470 1.00 92.94 86 ALA A CA 1
ATOM 628 C C . ALA A 1 86 ? 8.646 1.389 -23.632 1.00 92.94 86 ALA A C 1
ATOM 630 O O . ALA A 1 86 ? 9.542 1.674 -22.840 1.00 92.94 86 ALA A O 1
ATOM 631 N N . GLY A 1 87 ? 7.525 2.114 -23.718 1.00 94.88 87 GLY A N 1
ATOM 632 C CA . GLY A 1 87 ? 7.331 3.360 -22.968 1.00 94.88 87 GLY A CA 1
ATOM 633 C C . GLY A 1 87 ? 7.345 3.192 -21.443 1.00 94.88 87 GLY A C 1
ATOM 634 O O . GLY A 1 87 ? 7.784 4.090 -20.730 1.00 94.88 87 GLY A O 1
ATOM 635 N N . MET A 1 88 ? 6.940 2.029 -20.923 1.00 93.44 88 MET A N 1
ATOM 636 C CA . MET A 1 88 ? 7.032 1.711 -19.489 1.00 93.44 88 MET A CA 1
ATOM 637 C C . MET A 1 88 ? 8.475 1.548 -18.983 1.00 93.44 88 MET A C 1
ATOM 639 O O . MET A 1 88 ? 8.693 1.509 -17.772 1.00 93.44 88 MET A O 1
ATOM 643 N N . SER A 1 89 ? 9.451 1.445 -19.886 1.00 92.94 89 SER A N 1
ATOM 644 C CA . SER A 1 89 ? 10.875 1.369 -19.545 1.00 92.94 89 SER A CA 1
ATOM 645 C C . SER A 1 89 ? 11.576 2.731 -19.603 1.00 92.94 89 SER A C 1
ATOM 647 O O . SER A 1 89 ? 12.753 2.823 -19.257 1.00 92.94 89 SER A O 1
ATOM 649 N N . GLU A 1 90 ? 10.872 3.788 -20.014 1.00 96.25 90 GLU A N 1
ATOM 650 C CA . GLU A 1 90 ? 11.450 5.120 -20.170 1.00 96.25 90 GLU A CA 1
ATOM 651 C C . GLU A 1 90 ? 11.627 5.841 -18.821 1.00 96.25 90 GLU A C 1
ATOM 653 O O . GLU A 1 90 ? 10.748 5.776 -17.951 1.00 96.25 90 GLU A O 1
ATOM 658 N N . PRO A 1 91 ? 12.711 6.622 -18.639 1.00 97.00 91 PRO A N 1
ATOM 659 C CA . PRO A 1 91 ? 12.953 7.393 -17.419 1.00 97.00 91 PRO A CA 1
ATOM 660 C C . PRO A 1 91 ? 11.771 8.258 -16.970 1.00 97.00 91 PRO A C 1
ATOM 662 O O . PRO A 1 91 ? 11.445 8.320 -15.782 1.00 97.00 91 PRO A O 1
ATOM 665 N N . ALA A 1 92 ? 11.095 8.909 -17.920 1.00 97.31 92 ALA A N 1
ATOM 666 C CA . ALA A 1 92 ? 9.964 9.788 -17.638 1.00 97.31 92 ALA A CA 1
ATOM 667 C C . ALA A 1 92 ? 8.743 9.027 -17.087 1.00 97.31 92 ALA A C 1
ATOM 669 O O . ALA A 1 92 ? 8.020 9.562 -16.239 1.00 97.31 92 ALA A O 1
ATOM 670 N N . TYR A 1 93 ? 8.536 7.776 -17.508 1.00 96.62 93 TYR A N 1
ATOM 671 C CA . TYR A 1 93 ? 7.477 6.922 -16.977 1.00 96.62 93 TYR A CA 1
ATOM 672 C C . TYR A 1 93 ? 7.749 6.589 -15.507 1.00 96.62 93 TYR A C 1
ATOM 674 O O . TYR A 1 93 ? 6.902 6.835 -14.643 1.00 96.62 93 TYR A O 1
ATOM 682 N N . TYR A 1 94 ? 8.966 6.131 -15.195 1.00 96.94 94 TYR A N 1
ATOM 683 C CA . TYR A 1 94 ? 9.364 5.844 -13.818 1.00 96.94 94 TYR A CA 1
ATOM 684 C C . TYR A 1 94 ? 9.292 7.088 -12.923 1.00 96.94 94 TYR A C 1
ATOM 686 O O . TYR A 1 94 ? 8.763 7.019 -11.812 1.00 96.94 94 TYR A O 1
ATOM 694 N N . ALA A 1 95 ? 9.750 8.244 -13.412 1.00 97.75 95 ALA A N 1
ATOM 695 C CA . ALA A 1 95 ? 9.681 9.496 -12.663 1.00 97.75 95 ALA A CA 1
ATOM 696 C C . ALA A 1 95 ? 8.238 9.898 -12.326 1.00 97.75 95 ALA A C 1
ATOM 698 O O . ALA A 1 95 ? 7.961 10.306 -11.194 1.00 97.75 95 ALA A O 1
ATOM 699 N N . THR A 1 96 ? 7.321 9.730 -13.284 1.00 97.31 96 THR A N 1
ATOM 700 C CA . THR A 1 96 ? 5.891 10.008 -13.094 1.00 97.31 96 THR A CA 1
ATOM 701 C C . THR A 1 96 ? 5.290 9.070 -12.052 1.00 97.31 96 THR A C 1
ATOM 703 O O . THR A 1 96 ? 4.623 9.513 -11.116 1.00 97.31 96 THR A O 1
ATOM 706 N N . PHE A 1 97 ? 5.558 7.770 -12.170 1.00 94.62 97 PHE A N 1
ATOM 707 C CA . PHE A 1 97 ? 4.972 6.778 -11.275 1.00 94.62 97 PHE A CA 1
ATOM 708 C C . PHE A 1 97 ? 5.545 6.849 -9.849 1.00 94.62 97 PHE A C 1
ATOM 710 O O . PHE A 1 97 ? 4.839 6.564 -8.881 1.00 94.62 97 PHE A O 1
ATOM 717 N N . GLY A 1 98 ? 6.782 7.329 -9.684 1.00 97.38 98 GLY A N 1
ATOM 718 C CA . GLY A 1 98 ? 7.354 7.634 -8.369 1.00 97.38 98 GLY A CA 1
ATOM 719 C C . GLY A 1 98 ? 6.525 8.650 -7.571 1.00 97.38 98 GLY A C 1
ATOM 720 O O . GLY A 1 98 ? 6.308 8.458 -6.373 1.00 97.38 98 GLY A O 1
ATOM 721 N N . PHE A 1 99 ? 5.973 9.679 -8.228 1.00 98.25 99 PHE A N 1
ATOM 722 C CA . PHE A 1 99 ? 5.103 10.656 -7.559 1.00 98.25 99 PHE A CA 1
ATOM 723 C C . PHE A 1 99 ? 3.798 10.046 -7.050 1.00 98.25 99 PHE A C 1
ATOM 725 O O . PHE A 1 99 ? 3.335 10.432 -5.980 1.00 98.25 99 PHE A O 1
ATOM 732 N N . TYR A 1 100 ? 3.235 9.060 -7.752 1.00 97.19 100 TYR A N 1
ATOM 733 C CA . TYR A 1 100 ? 2.039 8.358 -7.285 1.00 97.19 100 TYR A CA 1
ATOM 734 C C . TYR A 1 100 ? 2.278 7.674 -5.928 1.00 97.19 100 TYR A C 1
ATOM 736 O O . TYR A 1 100 ? 1.506 7.863 -4.984 1.00 97.19 100 TYR A O 1
ATOM 744 N N . TYR A 1 101 ? 3.400 6.963 -5.784 1.00 98.00 101 TYR A N 1
ATOM 745 C CA . TYR A 1 101 ? 3.787 6.350 -4.511 1.00 98.00 101 TYR A CA 1
ATOM 746 C C . TYR A 1 101 ? 4.137 7.374 -3.428 1.00 98.00 101 TYR A C 1
ATOM 748 O O . TYR A 1 101 ? 3.796 7.164 -2.262 1.00 98.00 101 TYR A O 1
ATOM 756 N N . LEU A 1 102 ? 4.752 8.506 -3.788 1.00 98.56 102 LEU A N 1
ATOM 757 C CA . LEU A 1 102 ? 4.986 9.595 -2.837 1.00 98.56 102 LEU A CA 1
ATOM 758 C C . LEU A 1 102 ? 3.660 10.131 -2.279 1.00 98.56 102 LEU A C 1
ATOM 760 O O . LEU A 1 102 ? 3.511 10.273 -1.065 1.00 98.56 102 LEU A O 1
ATOM 764 N N . THR A 1 103 ? 2.682 10.399 -3.145 1.00 98.38 103 THR A N 1
ATOM 765 C CA . THR A 1 103 ? 1.358 10.874 -2.725 1.00 98.38 103 THR A CA 1
ATOM 766 C C . THR A 1 103 ? 0.659 9.849 -1.831 1.00 98.38 103 THR A C 1
ATOM 768 O O . THR A 1 103 ? 0.065 10.229 -0.818 1.00 98.38 103 THR A O 1
ATOM 771 N N . LEU A 1 104 ? 0.794 8.553 -2.132 1.00 98.31 104 LEU A N 1
ATOM 772 C CA . LEU A 1 104 ? 0.305 7.483 -1.259 1.00 98.31 104 LEU A CA 1
ATOM 773 C C . LEU A 1 104 ? 0.984 7.501 0.118 1.00 98.31 104 LEU A C 1
ATOM 775 O O . LEU A 1 104 ? 0.297 7.375 1.132 1.00 98.31 104 LEU A O 1
ATOM 779 N N . ALA A 1 105 ? 2.297 7.725 0.196 1.00 98.50 105 ALA A N 1
ATOM 780 C CA . ALA A 1 105 ? 2.989 7.876 1.478 1.00 98.50 105 ALA A CA 1
ATOM 781 C C . ALA A 1 105 ? 2.470 9.094 2.271 1.00 98.50 105 ALA A C 1
ATOM 783 O O . ALA A 1 105 ? 2.253 9.004 3.483 1.00 98.50 105 ALA A O 1
ATOM 784 N N . MET A 1 106 ? 2.199 10.215 1.594 1.00 98.38 106 MET A N 1
ATOM 785 C CA . MET A 1 106 ? 1.663 11.431 2.220 1.00 98.38 106 MET A CA 1
ATOM 786 C C . MET A 1 106 ? 0.251 11.224 2.781 1.00 98.38 106 MET A C 1
ATOM 788 O O . MET A 1 106 ? 0.010 11.531 3.950 1.00 98.38 106 MET A O 1
ATOM 792 N N . VAL A 1 107 ? -0.679 10.665 1.998 1.00 98.12 107 VAL A N 1
ATOM 793 C CA . VAL A 1 107 ? -2.044 10.400 2.491 1.00 98.12 107 VAL A CA 1
ATOM 794 C C . VAL A 1 107 ? -2.036 9.344 3.601 1.00 98.12 107 VAL A C 1
ATOM 796 O O . VAL A 1 107 ? -2.724 9.503 4.608 1.00 98.12 107 VAL A O 1
ATOM 799 N N . THR A 1 108 ? -1.171 8.329 3.496 1.00 98.38 108 THR A N 1
ATOM 800 C CA . THR A 1 108 ? -0.967 7.327 4.557 1.00 98.38 108 THR A CA 1
ATOM 801 C C . THR A 1 108 ? -0.438 7.972 5.836 1.00 98.38 108 THR A C 1
ATOM 803 O O . THR A 1 108 ? -0.837 7.581 6.931 1.00 98.38 108 THR A O 1
ATOM 806 N N . THR A 1 109 ? 0.403 9.003 5.731 1.00 98.12 109 THR A N 1
ATOM 807 C CA . THR A 1 109 ? 0.875 9.774 6.892 1.00 98.12 109 THR A CA 1
ATOM 808 C C . THR A 1 109 ? -0.285 10.487 7.585 1.00 98.12 109 THR A C 1
ATOM 810 O O . THR A 1 109 ? -0.427 10.382 8.805 1.00 98.12 109 THR A O 1
ATOM 813 N N . VAL A 1 110 ? -1.172 11.137 6.823 1.00 97.94 110 VAL A N 1
ATOM 814 C CA . VAL A 1 110 ? -2.391 11.762 7.369 1.00 97.94 110 VAL A CA 1
ATOM 815 C C . VAL A 1 110 ? -3.266 10.717 8.061 1.00 97.94 110 VAL A C 1
ATOM 817 O O . VAL A 1 110 ? -3.668 10.905 9.211 1.00 97.94 110 VAL A O 1
ATOM 820 N N . PHE A 1 111 ? -3.499 9.576 7.412 1.00 97.44 111 PHE A N 1
ATOM 821 C CA . PHE A 1 111 ? -4.261 8.481 8.003 1.00 97.44 111 PHE A CA 1
ATOM 822 C C . PHE A 1 111 ? -3.617 7.905 9.263 1.00 97.44 111 PHE A C 1
ATOM 824 O O . PHE A 1 111 ? -4.324 7.611 10.225 1.00 97.44 111 PHE A O 1
ATOM 831 N N . THR A 1 112 ? -2.292 7.797 9.302 1.00 96.94 112 THR A N 1
ATOM 832 C CA . THR A 1 112 ? -1.552 7.343 10.485 1.00 96.94 112 THR A CA 1
ATOM 833 C C . THR A 1 112 ? -1.801 8.287 11.660 1.00 96.94 112 THR A C 1
ATOM 835 O O . THR A 1 112 ? -2.147 7.829 12.749 1.00 96.94 112 THR A O 1
ATOM 838 N N . VAL A 1 113 ? -1.745 9.605 11.441 1.00 94.94 113 VAL A N 1
ATOM 839 C CA . VAL A 1 113 ? -2.083 10.599 12.475 1.00 94.94 113 VAL A CA 1
ATOM 840 C C . VAL A 1 113 ? -3.540 10.456 12.929 1.00 94.94 113 VAL A C 1
ATOM 842 O O . VAL A 1 113 ? -3.809 10.442 14.130 1.00 94.94 113 VAL A O 1
ATOM 845 N N . CYS A 1 114 ? -4.488 10.290 12.004 1.00 92.88 114 CYS A N 1
ATOM 846 C CA . CYS A 1 114 ? -5.895 10.061 12.350 1.00 92.88 114 CYS A CA 1
ATOM 847 C C . CYS A 1 114 ? -6.109 8.759 13.147 1.00 92.88 114 CYS A C 1
ATOM 849 O O . CYS A 1 114 ? -6.960 8.713 14.037 1.00 92.88 114 CYS A O 1
ATOM 851 N N . SER A 1 115 ? -5.311 7.724 12.876 1.00 93.31 115 SER A N 1
ATOM 852 C CA . SER A 1 115 ? -5.422 6.408 13.514 1.00 93.31 115 SER A CA 1
ATOM 853 C C . SER A 1 115 ? -4.941 6.359 14.966 1.00 93.31 115 SER A C 1
ATOM 855 O O . SER A 1 115 ? -5.218 5.378 15.654 1.00 93.31 115 SER A O 1
ATOM 857 N N . LEU A 1 116 ? -4.305 7.422 15.477 1.00 90.31 116 LEU A N 1
ATOM 858 C CA . LEU A 1 116 ? -3.821 7.521 16.862 1.00 90.31 116 LEU A CA 1
ATOM 859 C C . LEU A 1 116 ? -4.898 7.252 17.928 1.00 90.31 116 LEU A C 1
ATOM 861 O O . LEU A 1 116 ? -4.572 7.010 19.083 1.00 90.31 116 LEU A O 1
ATOM 865 N N . ARG A 1 117 ? -6.182 7.300 17.563 1.00 82.88 117 ARG A N 1
ATOM 866 C CA . ARG A 1 117 ? -7.316 7.042 18.464 1.00 82.88 117 ARG A CA 1
ATOM 867 C C . ARG A 1 117 ? -7.998 5.689 18.250 1.00 82.88 117 ARG A C 1
ATOM 869 O O . ARG A 1 117 ? -9.053 5.473 18.829 1.00 82.88 117 ARG A O 1
ATOM 876 N N . THR A 1 118 ? -7.443 4.833 17.395 1.00 87.19 118 THR A N 1
ATOM 877 C CA . THR A 1 118 ? -8.018 3.522 17.057 1.00 87.19 118 THR A CA 1
ATOM 878 C C . THR A 1 118 ? -7.401 2.429 17.931 1.00 87.19 118 THR A C 1
ATOM 880 O O . THR A 1 118 ? -7.815 2.246 19.066 1.00 87.19 118 THR A O 1
ATOM 883 N N . ASN A 1 119 ? -6.365 1.740 17.463 1.00 91.44 119 ASN A N 1
ATOM 884 C CA . ASN A 1 119 ? -5.596 0.776 18.244 1.00 91.44 119 ASN A CA 1
ATOM 885 C C . ASN A 1 119 ? -4.130 0.758 17.781 1.00 91.44 119 ASN A C 1
ATOM 887 O O . ASN A 1 119 ? -3.819 1.182 16.662 1.00 91.44 119 ASN A O 1
ATOM 891 N N . ILE A 1 120 ? -3.218 0.292 18.638 1.00 93.75 120 ILE A N 1
ATOM 892 C CA . ILE A 1 120 ? -1.774 0.368 18.369 1.00 93.75 120 ILE A CA 1
ATOM 893 C C . ILE A 1 120 ? -1.347 -0.508 17.191 1.00 93.75 120 ILE A C 1
ATOM 895 O O . ILE A 1 120 ? -0.440 -0.121 16.454 1.00 93.75 120 ILE A O 1
ATOM 899 N N . VAL A 1 121 ? -2.005 -1.650 16.973 1.00 95.56 121 VAL A N 1
ATOM 900 C CA . VAL A 1 121 ? -1.686 -2.535 15.843 1.00 95.56 121 VAL A CA 1
ATOM 901 C C . VAL A 1 121 ? -2.025 -1.848 14.522 1.00 95.56 121 VAL A C 1
ATOM 903 O O . VAL A 1 121 ? -1.203 -1.820 13.608 1.00 95.56 121 VAL A O 1
ATOM 906 N N . PHE A 1 122 ? -3.197 -1.224 14.436 1.00 93.75 122 PHE A N 1
ATOM 907 C CA . PHE A 1 122 ? -3.644 -0.505 13.249 1.00 93.75 122 PHE A CA 1
ATOM 908 C C . PHE A 1 122 ? -2.811 0.748 12.969 1.00 93.75 122 PHE A C 1
ATOM 910 O O . PHE A 1 122 ? -2.418 0.994 11.828 1.00 93.75 122 PHE A O 1
ATOM 917 N N . PHE A 1 123 ? -2.474 1.504 14.015 1.00 96.19 123 PHE A N 1
ATOM 918 C CA . PHE A 1 123 ? -1.537 2.618 13.906 1.00 96.19 123 PHE A CA 1
ATOM 919 C C . PHE A 1 123 ? -0.173 2.153 13.376 1.00 96.19 123 PHE A C 1
ATOM 921 O O . PHE A 1 123 ? 0.363 2.741 12.438 1.00 96.19 123 PHE A O 1
ATOM 928 N N . SER A 1 124 ? 0.374 1.071 13.940 1.00 97.25 124 SER A N 1
ATOM 929 C CA . SER A 1 124 ? 1.683 0.533 13.545 1.00 97.25 124 SER A CA 1
ATOM 930 C C . SER A 1 124 ? 1.670 0.001 12.113 1.00 97.25 124 SER A C 1
ATOM 932 O O . SER A 1 124 ? 2.645 0.179 11.380 1.00 97.25 124 SER A O 1
ATOM 934 N N . ALA A 1 125 ? 0.552 -0.590 11.688 1.00 97.44 125 ALA A N 1
ATOM 935 C CA . ALA A 1 125 ? 0.313 -0.992 10.311 1.00 97.44 125 ALA A CA 1
ATOM 936 C C . ALA A 1 125 ? 0.427 0.212 9.361 1.00 97.44 125 ALA A C 1
ATOM 938 O O . ALA A 1 125 ? 1.290 0.215 8.481 1.00 97.44 125 ALA A O 1
ATOM 939 N N . LEU A 1 126 ? -0.364 1.267 9.574 1.00 97.69 126 LEU A N 1
ATOM 940 C CA . LEU A 1 126 ? -0.320 2.462 8.723 1.00 97.69 126 LEU A CA 1
ATOM 941 C C . LEU A 1 126 ? 1.044 3.162 8.760 1.00 97.69 126 LEU A C 1
ATOM 943 O O . LEU A 1 126 ? 1.566 3.524 7.707 1.00 97.69 126 LEU A O 1
ATOM 947 N N . PHE A 1 127 ? 1.670 3.265 9.933 1.00 98.06 127 PHE A N 1
ATOM 948 C CA . PHE A 1 127 ? 3.015 3.822 10.072 1.00 98.06 127 PHE A CA 1
ATOM 949 C C . PHE A 1 127 ? 4.049 3.046 9.243 1.00 98.06 127 PHE A C 1
ATOM 951 O O . PHE A 1 127 ? 4.849 3.639 8.523 1.00 98.06 127 PHE A O 1
ATOM 958 N N . THR A 1 128 ? 3.992 1.714 9.277 1.00 98.31 128 THR A N 1
ATOM 959 C CA . THR A 1 128 ? 4.867 0.845 8.475 1.00 98.31 128 THR A CA 1
ATOM 960 C C . THR A 1 128 ? 4.613 1.019 6.975 1.00 98.31 128 THR A C 1
ATOM 962 O O . THR A 1 128 ? 5.554 1.026 6.179 1.00 98.31 128 THR A O 1
ATOM 965 N N . LEU A 1 129 ? 3.351 1.214 6.579 1.00 98.38 129 LEU A N 1
ATOM 966 C CA . LEU A 1 129 ? 2.969 1.422 5.182 1.00 98.38 129 LEU A CA 1
ATOM 967 C C . LEU A 1 129 ? 3.550 2.721 4.591 1.00 98.38 129 LEU A C 1
ATOM 969 O O . LEU A 1 129 ? 3.859 2.747 3.399 1.00 98.38 129 LEU A O 1
ATOM 973 N N . ILE A 1 130 ? 3.785 3.761 5.405 1.00 98.62 130 ILE A N 1
ATOM 974 C CA . ILE A 1 130 ? 4.477 4.986 4.956 1.00 98.62 130 ILE A CA 1
ATOM 975 C C . ILE A 1 130 ? 5.845 4.631 4.364 1.00 98.62 130 ILE A C 1
ATOM 977 O O . ILE A 1 130 ? 6.172 5.068 3.261 1.00 98.62 130 ILE A O 1
ATOM 981 N N . PHE A 1 131 ? 6.629 3.808 5.066 1.00 98.56 131 PHE A N 1
ATOM 982 C CA . PHE A 1 131 ? 7.960 3.407 4.606 1.00 98.56 131 PHE A CA 1
ATOM 983 C C . PHE A 1 131 ? 7.897 2.507 3.378 1.00 98.56 131 PHE A C 1
ATOM 985 O O . PHE A 1 131 ? 8.720 2.658 2.480 1.00 98.56 131 PHE A O 1
ATOM 992 N N . ALA A 1 132 ? 6.898 1.624 3.288 1.00 98.44 132 ALA A N 1
ATOM 993 C CA . ALA A 1 132 ? 6.695 0.813 2.092 1.00 98.44 132 ALA A CA 1
ATOM 994 C C . ALA A 1 132 ? 6.504 1.689 0.842 1.00 98.44 132 ALA A C 1
ATOM 996 O O . ALA A 1 132 ? 7.206 1.508 -0.155 1.00 98.44 132 ALA A O 1
ATOM 997 N N . PHE A 1 133 ? 5.610 2.679 0.909 1.00 98.50 133 PHE A N 1
ATOM 998 C CA . PHE A 1 133 ? 5.367 3.592 -0.208 1.00 98.50 133 PHE A CA 1
ATOM 999 C C . PHE A 1 133 ? 6.529 4.556 -0.463 1.00 98.50 133 PHE A C 1
ATOM 1001 O O . PHE A 1 133 ? 6.857 4.805 -1.621 1.00 98.50 133 PHE A O 1
ATOM 1008 N N . ALA A 1 134 ? 7.206 5.044 0.578 1.00 98.62 134 ALA A N 1
ATOM 1009 C CA . ALA A 1 134 ? 8.391 5.885 0.417 1.00 98.62 134 ALA A CA 1
ATOM 1010 C C . ALA A 1 134 ? 9.542 5.129 -0.274 1.00 98.62 134 ALA A C 1
ATOM 1012 O O . ALA A 1 134 ? 10.173 5.662 -1.189 1.00 98.62 134 ALA A O 1
ATOM 1013 N N . CYS A 1 135 ? 9.783 3.868 0.104 1.00 98.56 135 CYS A N 1
ATOM 1014 C CA . CYS A 1 135 ? 10.749 3.008 -0.576 1.00 98.56 135 CYS A CA 1
ATOM 1015 C C . CYS A 1 135 ? 10.334 2.726 -2.025 1.00 98.56 135 CYS A C 1
ATOM 1017 O O . CYS A 1 135 ? 11.186 2.789 -2.905 1.00 98.56 135 CYS A O 1
ATOM 1019 N N . ALA A 1 136 ? 9.047 2.483 -2.297 1.00 98.00 136 ALA A N 1
ATOM 1020 C CA . ALA A 1 136 ? 8.558 2.292 -3.663 1.00 98.00 136 ALA A CA 1
ATOM 1021 C C . ALA A 1 136 ? 8.762 3.548 -4.532 1.00 98.00 136 ALA A C 1
ATOM 1023 O O . ALA A 1 136 ? 9.280 3.444 -5.641 1.00 98.00 136 ALA A O 1
ATOM 1024 N N . ALA A 1 137 ? 8.448 4.741 -4.015 1.00 98.56 137 ALA A N 1
ATOM 1025 C CA . ALA A 1 137 ? 8.713 6.005 -4.708 1.00 98.56 137 ALA A CA 1
ATOM 1026 C C . ALA A 1 137 ? 10.209 6.173 -5.022 1.00 98.56 137 ALA A C 1
ATOM 1028 O O . ALA A 1 137 ? 10.591 6.444 -6.162 1.00 98.56 137 ALA A O 1
ATOM 1029 N N . GLY A 1 138 ? 11.066 5.928 -4.025 1.00 98.44 138 GLY A N 1
ATOM 1030 C CA . GLY A 1 138 ? 12.515 5.953 -4.198 1.00 98.44 138 GLY A CA 1
ATOM 1031 C C . GLY A 1 138 ? 13.021 4.919 -5.206 1.00 98.44 138 GLY A C 1
ATOM 1032 O O . GLY A 1 138 ? 13.965 5.211 -5.941 1.00 98.44 138 GLY A O 1
ATOM 1033 N N . ALA A 1 139 ? 12.402 3.738 -5.273 1.00 98.06 139 ALA A N 1
ATOM 1034 C CA . ALA A 1 139 ? 12.744 2.712 -6.250 1.00 98.06 139 ALA A CA 1
ATOM 103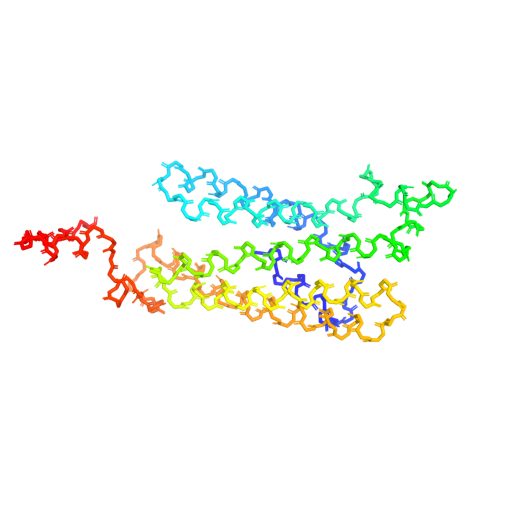5 C C . ALA A 1 139 ? 12.505 3.215 -7.677 1.00 98.06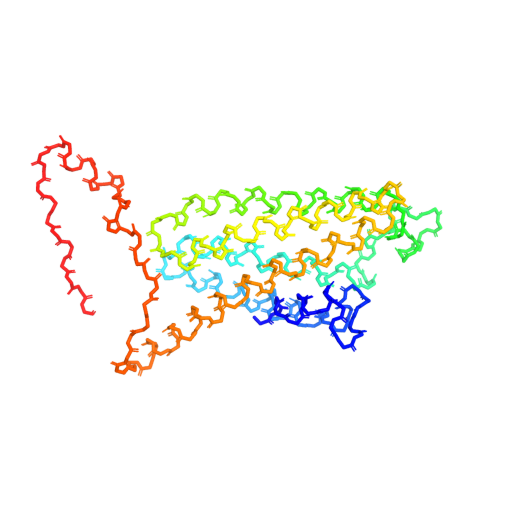 139 ALA A C 1
ATOM 1037 O O . ALA A 1 139 ? 13.426 3.202 -8.493 1.00 98.06 139 ALA A O 1
ATOM 1038 N N . PHE A 1 140 ? 11.309 3.747 -7.942 1.00 97.62 140 PHE A N 1
ATOM 1039 C CA . PHE A 1 140 ? 10.951 4.304 -9.245 1.00 97.62 140 PHE A CA 1
ATOM 1040 C C . PHE A 1 140 ? 11.839 5.489 -9.645 1.00 97.62 140 PHE A C 1
ATOM 1042 O O . PHE A 1 140 ? 12.333 5.525 -10.768 1.00 97.62 140 PHE A O 1
ATOM 1049 N N . TRP A 1 141 ? 12.147 6.419 -8.741 1.00 98.56 141 TRP A N 1
ATOM 1050 C CA . TRP A 1 141 ? 13.058 7.519 -9.085 1.00 98.56 141 TRP A CA 1
ATOM 1051 C C . TRP A 1 141 ? 14.501 7.076 -9.318 1.00 98.56 141 TRP A C 1
ATOM 1053 O O . TRP A 1 141 ? 15.166 7.629 -10.189 1.00 98.56 141 TRP A O 1
ATOM 1063 N N . ASN A 1 142 ? 14.997 6.065 -8.602 1.00 98.50 142 ASN A N 1
ATOM 1064 C CA . ASN A 1 142 ? 16.324 5.523 -8.900 1.00 98.50 142 ASN A CA 1
ATOM 1065 C C . ASN A 1 142 ? 16.353 4.818 -10.260 1.00 98.50 142 ASN A C 1
ATOM 1067 O O . ASN A 1 142 ? 17.323 4.990 -10.994 1.00 98.50 142 ASN A O 1
ATOM 1071 N N . LEU A 1 143 ? 15.288 4.101 -10.631 1.00 97.06 143 LEU A N 1
ATOM 1072 C CA . LEU A 1 143 ? 15.145 3.537 -11.977 1.00 97.06 143 LEU A CA 1
ATOM 1073 C C . LEU A 1 143 ? 15.111 4.635 -13.049 1.00 97.06 143 LEU A C 1
ATOM 1075 O O . LEU A 1 143 ? 15.794 4.509 -14.061 1.00 97.06 143 LEU A O 1
ATOM 1079 N N . ALA A 1 144 ? 14.417 5.749 -12.795 1.00 97.75 144 ALA A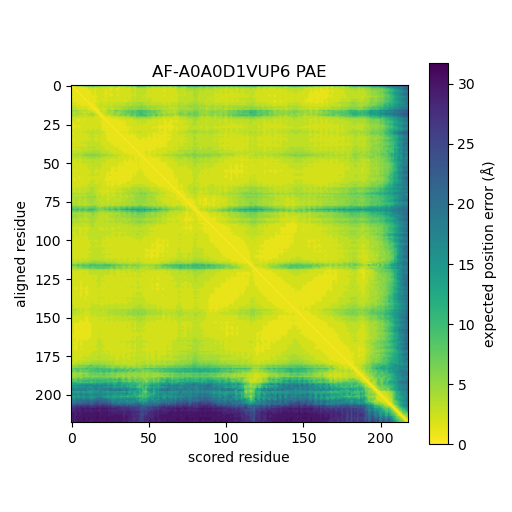 N 1
ATOM 1080 C CA . ALA A 1 144 ? 14.408 6.907 -13.693 1.00 97.75 144 ALA A CA 1
ATOM 1081 C C . ALA A 1 144 ? 15.806 7.518 -13.901 1.00 97.75 144 ALA A C 1
ATOM 1083 O O . ALA A 1 144 ? 16.123 7.995 -14.985 1.00 97.75 144 ALA A O 1
ATOM 1084 N N . LEU A 1 145 ? 16.659 7.487 -12.875 1.00 98.00 145 LEU A N 1
ATOM 1085 C CA . LEU A 1 145 ? 18.043 7.966 -12.948 1.00 98.00 145 LEU A CA 1
ATOM 1086 C C . LEU A 1 145 ? 19.025 6.922 -13.511 1.00 98.00 145 LEU A C 1
ATOM 1088 O O . LEU A 1 145 ? 20.223 7.189 -13.567 1.00 98.00 145 LEU A O 1
ATOM 1092 N N . GLY A 1 146 ? 18.554 5.730 -13.892 1.00 97.06 146 GLY A N 1
ATOM 1093 C CA . GLY A 1 146 ? 19.405 4.626 -14.349 1.00 97.06 146 GLY A CA 1
ATOM 1094 C C . GLY A 1 146 ? 20.139 3.877 -13.226 1.00 97.06 146 GLY A C 1
ATOM 1095 O O . GLY A 1 146 ? 20.920 2.965 -13.494 1.00 97.06 146 GLY A O 1
ATOM 1096 N N . ASN A 1 147 ? 19.868 4.199 -11.959 1.00 97.62 147 ASN A N 1
ATOM 1097 C CA . ASN A 1 147 ? 20.461 3.552 -10.786 1.00 97.62 147 ASN A CA 1
ATOM 1098 C C . ASN A 1 147 ? 19.738 2.235 -10.452 1.00 97.62 147 ASN A C 1
ATOM 1100 O O . ASN A 1 147 ? 19.130 2.096 -9.385 1.00 97.62 147 ASN A O 1
ATOM 1104 N N . VAL A 1 148 ? 19.814 1.253 -11.354 1.00 95.88 148 VAL A N 1
ATOM 1105 C CA . VAL A 1 148 ? 19.042 -0.003 -11.277 1.00 95.88 148 VAL A CA 1
ATOM 1106 C C . VAL A 1 148 ? 19.240 -0.733 -9.947 1.00 95.88 148 VAL A C 1
ATOM 1108 O O . VAL A 1 148 ? 18.267 -1.046 -9.268 1.00 95.88 148 VAL A O 1
ATOM 1111 N N . HIS A 1 149 ? 20.487 -0.903 -9.500 1.00 97.00 149 HIS A N 1
ATOM 1112 C CA . HIS A 1 149 ? 20.786 -1.616 -8.253 1.00 97.00 149 HIS A CA 1
ATOM 1113 C C . HIS A 1 149 ? 20.183 -0.936 -7.008 1.00 97.00 149 HIS A C 1
ATOM 1115 O O . HIS A 1 149 ? 19.722 -1.602 -6.080 1.00 97.00 149 HIS A O 1
ATOM 1121 N N . ALA A 1 150 ? 20.153 0.401 -6.969 1.00 97.94 150 ALA A N 1
ATOM 1122 C CA . ALA A 1 150 ? 19.488 1.125 -5.885 1.00 97.94 150 ALA A CA 1
ATOM 1123 C C . ALA A 1 150 ? 17.961 0.959 -5.964 1.00 97.94 150 ALA A C 1
ATOM 1125 O O . ALA A 1 150 ? 17.317 0.739 -4.935 1.00 97.94 150 ALA A O 1
ATOM 1126 N N . GLY A 1 151 ? 17.399 1.004 -7.177 1.00 97.25 151 GLY A N 1
ATOM 1127 C CA . GLY A 1 151 ? 15.979 0.765 -7.433 1.00 97.25 151 GLY A CA 1
ATOM 1128 C C . GLY A 1 151 ? 15.511 -0.619 -6.975 1.00 97.25 151 GLY A C 1
ATOM 1129 O O . GLY A 1 151 ? 14.512 -0.741 -6.263 1.00 97.25 151 GLY A O 1
ATOM 1130 N N . GLU A 1 152 ? 16.273 -1.662 -7.297 1.00 95.31 152 GLU A N 1
ATOM 1131 C CA . GLU A 1 152 ? 15.996 -3.040 -6.877 1.00 95.31 152 GLU A CA 1
ATOM 1132 C C . GLU A 1 152 ? 16.041 -3.194 -5.353 1.00 95.31 152 GLU A C 1
ATOM 1134 O O . GLU A 1 152 ? 15.108 -3.726 -4.749 1.00 95.31 152 GLU A O 1
ATOM 1139 N N . ARG A 1 153 ? 17.077 -2.658 -4.694 1.00 97.88 153 ARG A N 1
ATOM 1140 C CA . ARG A 1 153 ? 17.188 -2.712 -3.225 1.00 97.88 153 ARG A CA 1
ATOM 1141 C C . ARG A 1 153 ? 16.031 -2.002 -2.529 1.00 97.88 153 ARG A C 1
ATOM 1143 O O . ARG A 1 153 ? 15.530 -2.494 -1.517 1.00 97.88 153 ARG A O 1
ATOM 1150 N N . LEU A 1 154 ? 15.595 -0.863 -3.064 1.00 98.38 154 LEU A N 1
ATOM 1151 C CA . LEU A 1 154 ? 14.439 -0.134 -2.547 1.00 98.38 154 LEU A CA 1
ATOM 1152 C C . LEU A 1 154 ? 13.122 -0.873 -2.814 1.00 98.38 154 LEU A C 1
ATOM 1154 O O . LEU A 1 154 ? 12.237 -0.842 -1.962 1.00 98.38 154 LEU A O 1
ATOM 1158 N N . THR A 1 155 ? 13.012 -1.602 -3.926 1.00 97.50 155 THR A N 1
ATOM 1159 C CA . THR A 1 155 ? 11.864 -2.480 -4.208 1.00 97.50 155 THR A CA 1
ATOM 1160 C C . THR A 1 155 ? 11.769 -3.609 -3.182 1.00 97.50 155 THR A C 1
ATOM 1162 O O . THR A 1 155 ? 10.699 -3.841 -2.614 1.00 97.50 155 THR A O 1
ATOM 1165 N N . VAL A 1 156 ? 12.894 -4.254 -2.859 1.00 98.00 156 VAL A N 1
ATOM 1166 C CA . VAL A 1 156 ? 12.955 -5.280 -1.805 1.00 98.00 156 VAL A CA 1
ATOM 1167 C C . VAL A 1 156 ? 12.592 -4.685 -0.442 1.00 98.00 156 VAL A C 1
ATOM 1169 O O . VAL A 1 156 ? 11.801 -5.277 0.291 1.00 98.00 156 VAL A O 1
ATOM 1172 N N . ALA A 1 157 ? 13.105 -3.494 -0.111 1.00 98.44 157 ALA A N 1
ATOM 1173 C CA . ALA A 1 157 ? 12.761 -2.801 1.132 1.00 98.44 157 ALA A CA 1
ATOM 1174 C C . ALA A 1 157 ? 11.260 -2.468 1.214 1.00 98.44 157 ALA A C 1
ATOM 1176 O O . ALA A 1 157 ? 10.628 -2.722 2.241 1.00 98.44 157 ALA A O 1
ATOM 1177 N N . ALA A 1 158 ? 10.664 -1.977 0.123 1.00 98.31 158 ALA A N 1
ATOM 1178 C CA . ALA A 1 158 ? 9.224 -1.744 0.031 1.00 98.31 158 ALA A CA 1
ATOM 1179 C C . ALA A 1 158 ? 8.428 -3.042 0.248 1.00 98.31 158 ALA A C 1
ATOM 1181 O O . ALA A 1 158 ? 7.440 -3.050 0.988 1.00 98.31 158 ALA A O 1
ATOM 1182 N N . GLY A 1 159 ? 8.887 -4.152 -0.340 1.00 97.56 159 GLY A N 1
ATOM 1183 C CA . GLY A 1 159 ? 8.344 -5.490 -0.105 1.00 97.56 159 GLY A CA 1
ATOM 1184 C C . GLY A 1 159 ? 8.416 -5.905 1.367 1.00 97.56 159 GLY A C 1
ATOM 1185 O O . GLY A 1 159 ? 7.410 -6.337 1.923 1.00 97.56 159 GLY A O 1
ATOM 1186 N N . ALA A 1 160 ? 9.553 -5.699 2.032 1.00 98.44 160 ALA A N 1
ATOM 1187 C CA . ALA A 1 160 ? 9.741 -6.049 3.441 1.00 98.44 160 ALA A CA 1
ATOM 1188 C C . ALA A 1 160 ? 8.819 -5.253 4.380 1.00 98.44 160 ALA A C 1
ATOM 1190 O O . ALA A 1 160 ? 8.153 -5.842 5.235 1.00 98.44 160 ALA A O 1
ATOM 1191 N N . PHE A 1 161 ? 8.708 -3.934 4.188 1.00 98.62 161 PHE A N 1
ATOM 1192 C CA . PHE A 1 161 ? 7.760 -3.114 4.951 1.00 98.62 161 PHE A CA 1
ATOM 1193 C C . PHE A 1 161 ? 6.307 -3.516 4.673 1.00 98.62 161 PHE A C 1
ATOM 1195 O O . PHE A 1 161 ? 5.512 -3.630 5.606 1.00 98.62 161 PHE A O 1
ATOM 1202 N N . THR A 1 162 ? 5.963 -3.811 3.415 1.00 98.19 162 THR A N 1
ATOM 1203 C CA . THR A 1 162 ? 4.624 -4.313 3.059 1.00 98.19 162 THR A CA 1
ATOM 1204 C C . THR A 1 162 ? 4.342 -5.655 3.736 1.00 98.19 162 THR A C 1
ATOM 1206 O O . THR A 1 162 ? 3.242 -5.870 4.240 1.00 98.19 162 THR A O 1
ATOM 1209 N N . PHE A 1 163 ? 5.327 -6.553 3.812 1.00 98.12 163 PHE A N 1
ATOM 1210 C CA . PHE A 1 163 ? 5.178 -7.837 4.491 1.00 98.12 163 PHE A CA 1
ATOM 1211 C C . PHE A 1 163 ? 4.929 -7.652 5.992 1.00 98.12 163 PHE A C 1
ATOM 1213 O O . PHE A 1 163 ? 3.952 -8.197 6.510 1.00 98.12 163 PHE A O 1
ATOM 1220 N N . ALA A 1 164 ? 5.744 -6.832 6.665 1.00 98.38 164 ALA A N 1
ATOM 1221 C CA . ALA A 1 164 ? 5.575 -6.505 8.082 1.00 98.38 164 ALA A CA 1
ATOM 1222 C C . ALA A 1 164 ? 4.191 -5.899 8.369 1.00 98.38 164 ALA A C 1
ATOM 1224 O O . ALA A 1 164 ? 3.489 -6.357 9.274 1.00 98.38 164 ALA A O 1
ATOM 1225 N N . LEU A 1 165 ? 3.753 -4.948 7.536 1.00 97.56 165 LEU A N 1
ATOM 1226 C CA . LEU A 1 165 ? 2.381 -4.439 7.529 1.00 97.56 165 LEU A CA 1
ATOM 1227 C C . LEU A 1 165 ? 1.363 -5.579 7.449 1.00 97.56 165 LEU A C 1
ATOM 1229 O O . LEU A 1 165 ? 0.430 -5.634 8.249 1.00 97.56 165 LEU A O 1
ATOM 1233 N N . THR A 1 166 ? 1.516 -6.488 6.483 1.00 96.88 166 THR A N 1
ATOM 1234 C CA . THR A 1 166 ? 0.513 -7.534 6.278 1.00 96.88 166 THR A CA 1
ATOM 1235 C C . THR A 1 166 ? 0.398 -8.482 7.457 1.00 96.88 166 THR A C 1
ATOM 1237 O O . THR A 1 166 ? -0.709 -8.932 7.722 1.00 96.88 166 THR A O 1
ATOM 1240 N N . MET A 1 167 ? 1.475 -8.754 8.199 1.00 97.38 167 MET A N 1
ATOM 1241 C CA . MET A 1 167 ? 1.395 -9.586 9.405 1.00 97.38 167 MET A CA 1
ATOM 1242 C C . MET A 1 167 ? 0.504 -8.938 10.474 1.00 97.38 167 MET A C 1
ATOM 1244 O O . MET A 1 167 ? -0.307 -9.621 11.096 1.00 97.38 167 MET A O 1
ATOM 1248 N N . MET A 1 168 ? 0.575 -7.612 10.625 1.00 96.88 168 MET A N 1
ATOM 1249 C CA . MET A 1 168 ? -0.325 -6.862 11.510 1.00 96.88 168 MET A CA 1
ATOM 1250 C C . MET A 1 168 ? -1.773 -6.861 10.999 1.00 96.88 168 MET A C 1
ATOM 1252 O O . MET A 1 168 ? -2.706 -6.984 11.787 1.00 96.88 168 MET A O 1
ATOM 1256 N N . VAL A 1 169 ? -1.982 -6.781 9.683 1.00 95.44 169 VAL A N 1
ATOM 1257 C CA . VAL A 1 169 ? -3.328 -6.868 9.087 1.00 95.44 169 VAL A CA 1
ATOM 1258 C C . VAL A 1 169 ? -3.920 -8.276 9.220 1.00 95.44 169 VAL A C 1
ATOM 1260 O O . VAL A 1 169 ? -5.106 -8.404 9.504 1.00 95.44 169 VAL A O 1
ATOM 1263 N N . TRP A 1 170 ? -3.117 -9.333 9.071 1.00 95.94 170 TRP A N 1
ATOM 1264 C CA . TRP A 1 170 ? -3.543 -10.713 9.333 1.00 95.94 170 TRP A CA 1
ATOM 1265 C C . TRP A 1 170 ? -3.944 -10.905 10.792 1.00 95.94 170 TRP A C 1
ATOM 1267 O O . TRP A 1 170 ? -4.966 -11.530 11.060 1.00 95.94 170 TRP A O 1
ATOM 1277 N N . TYR A 1 171 ? -3.188 -10.324 11.725 1.00 96.56 171 TYR A N 1
ATOM 1278 C CA . TYR A 1 171 ? -3.566 -10.316 13.133 1.00 96.56 17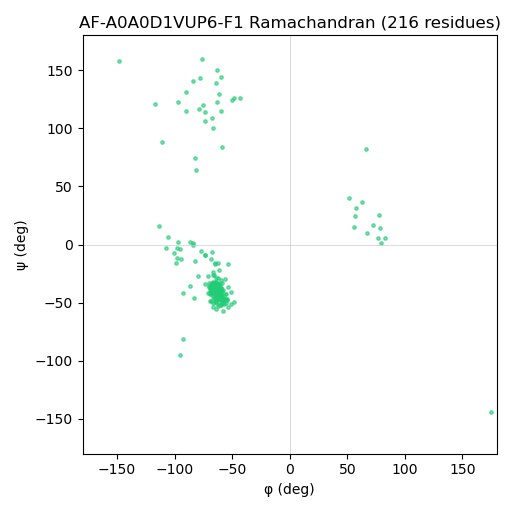1 TYR A CA 1
ATOM 1279 C C . TYR A 1 171 ? -4.929 -9.644 13.354 1.00 96.56 171 TYR A C 1
ATOM 1281 O O . TYR A 1 171 ? -5.803 -10.239 13.978 1.00 96.56 171 TYR A O 1
ATOM 1289 N N . LEU A 1 172 ? -5.144 -8.448 12.791 1.00 94.81 172 LEU A N 1
ATOM 1290 C CA . LEU A 1 172 ? -6.426 -7.740 12.897 1.00 94.81 172 LEU A CA 1
ATOM 1291 C C . LEU A 1 172 ? -7.584 -8.519 12.266 1.00 94.81 172 LEU A C 1
ATOM 1293 O O . LEU A 1 172 ? -8.667 -8.549 12.840 1.00 94.81 172 LEU A O 1
ATOM 1297 N N . LEU A 1 173 ? -7.351 -9.190 11.135 1.00 94.75 173 LEU A N 1
ATOM 1298 C CA . LEU A 1 173 ? -8.350 -10.060 10.516 1.00 94.75 173 LEU A CA 1
ATOM 1299 C C . LEU A 1 173 ? -8.751 -11.202 11.457 1.00 94.75 173 LEU A C 1
ATOM 1301 O O . LEU A 1 173 ? -9.936 -11.481 11.595 1.00 94.75 173 LEU A O 1
ATOM 1305 N N . ILE A 1 174 ? -7.784 -11.852 12.113 1.00 95.81 174 ILE A N 1
ATOM 1306 C CA . ILE A 1 174 ? -8.071 -12.915 13.086 1.00 95.81 174 ILE A CA 1
ATOM 1307 C C . ILE A 1 174 ? -8.897 -12.355 14.243 1.00 95.81 174 ILE A C 1
ATOM 1309 O O . ILE A 1 174 ? -9.906 -12.958 14.594 1.00 95.81 174 ILE A O 1
ATOM 1313 N N . VAL A 1 175 ? -8.510 -11.202 14.802 1.00 95.19 175 VAL A N 1
ATOM 1314 C CA . VAL A 1 175 ? -9.271 -10.558 15.887 1.00 95.19 175 VAL A CA 1
ATOM 1315 C C . VAL A 1 175 ? -10.725 -10.325 15.466 1.00 95.19 175 VAL A C 1
ATOM 1317 O O . VAL A 1 175 ? -11.630 -10.763 16.167 1.00 95.19 175 VAL A O 1
ATOM 1320 N N . GLN A 1 176 ? -10.945 -9.720 14.297 1.00 93.12 176 GLN A N 1
ATOM 1321 C CA . GLN A 1 176 ? -12.283 -9.414 13.782 1.00 93.12 176 GLN A CA 1
ATOM 1322 C C . GLN A 1 176 ? -13.108 -10.672 13.479 1.00 93.12 176 GLN A C 1
ATOM 1324 O O . GLN A 1 176 ? -14.309 -10.693 13.730 1.00 93.12 176 GLN A O 1
ATOM 1329 N N . LEU A 1 177 ? -12.486 -11.731 12.951 1.00 95.56 177 LEU A N 1
ATOM 1330 C CA . LEU A 1 177 ? -13.185 -12.987 12.671 1.00 95.56 177 LEU A CA 1
ATOM 1331 C C . LEU A 1 177 ? -13.601 -13.705 13.955 1.00 95.56 177 LEU A C 1
ATOM 1333 O O . LEU A 1 177 ? -14.727 -14.189 14.023 1.00 95.56 177 LEU A O 1
ATOM 1337 N N . LEU A 1 178 ? -12.724 -13.756 14.962 1.00 95.75 178 LEU A N 1
ATOM 1338 C CA . LEU A 1 178 ? -13.052 -14.332 16.268 1.00 95.75 178 LEU A CA 1
ATOM 1339 C C . LEU A 1 178 ? -14.196 -13.562 16.938 1.00 95.75 178 LEU A C 1
ATOM 1341 O O . LEU A 1 178 ? -15.120 -14.181 17.458 1.00 95.75 178 LEU A O 1
ATOM 1345 N N . GLU A 1 179 ? -14.168 -12.232 16.868 1.00 93.31 179 GLU A N 1
ATOM 1346 C CA . GLU A 1 179 ? -15.243 -11.376 17.375 1.00 93.31 179 GLU A CA 1
ATOM 1347 C C . GLU A 1 179 ? -16.561 -11.606 16.616 1.00 93.31 179 GLU A C 1
ATOM 1349 O O . GLU A 1 179 ? -17.604 -11.756 17.237 1.00 93.31 179 GLU A O 1
ATOM 1354 N N . SER A 1 180 ? -16.523 -11.754 15.286 1.00 93.69 180 SER A N 1
ATOM 1355 C CA . SER A 1 180 ? -17.730 -11.961 14.465 1.00 93.69 180 SER A CA 1
ATOM 1356 C C . SER A 1 180 ? -18.488 -13.270 14.724 1.00 93.69 180 SER A C 1
ATOM 1358 O O . SER A 1 180 ? -19.627 -13.412 14.282 1.00 93.69 180 SER A O 1
ATOM 1360 N N . VAL A 1 181 ? -17.852 -14.237 15.391 1.00 95.81 181 VAL A N 1
ATOM 1361 C CA . VAL A 1 181 ? -18.448 -15.537 15.743 1.00 95.81 181 VAL A CA 1
ATOM 1362 C C . VAL A 1 181 ? -18.621 -15.705 17.255 1.00 95.81 181 VAL A C 1
ATOM 1364 O O . VAL A 1 181 ? -18.777 -16.834 17.720 1.00 95.81 181 VAL A O 1
ATOM 1367 N N . ASP A 1 182 ? -18.545 -14.607 18.016 1.00 91.00 182 ASP A N 1
ATOM 1368 C CA . ASP A 1 182 ? -18.629 -14.587 19.482 1.00 91.00 182 ASP A CA 1
ATOM 1369 C C . ASP A 1 182 ? -17.662 -15.583 20.152 1.00 91.00 182 ASP A C 1
ATOM 1371 O O . ASP A 1 182 ? -17.993 -16.279 21.119 1.00 91.00 182 ASP A O 1
ATOM 1375 N N . PHE A 1 183 ? -16.441 -15.699 19.617 1.00 94.06 183 PHE A N 1
ATOM 1376 C CA . PHE A 1 183 ? -15.443 -16.615 20.157 1.00 94.06 183 PHE A CA 1
ATOM 1377 C C . PHE A 1 183 ? -15.049 -16.199 21.589 1.00 94.06 183 PHE A C 1
ATOM 1379 O O . PHE A 1 183 ? -14.819 -15.017 21.845 1.00 94.06 183 PHE A O 1
ATOM 1386 N N . PRO A 1 184 ? -14.873 -17.140 22.537 1.00 90.12 184 PRO A N 1
ATOM 1387 C CA . PRO A 1 184 ? -14.676 -16.820 23.958 1.00 90.12 184 PRO A CA 1
ATOM 1388 C C . PRO A 1 184 ? -13.354 -16.108 24.292 1.00 90.12 184 PRO A C 1
ATOM 1390 O O . PRO A 1 184 ? -13.131 -15.739 25.443 1.00 90.12 184 PRO A O 1
ATOM 1393 N N . ILE A 1 185 ? -12.449 -15.951 23.323 1.00 91.50 185 ILE A N 1
ATOM 1394 C CA . ILE A 1 185 ? -11.136 -15.333 23.515 1.00 91.50 185 ILE A CA 1
ATOM 1395 C C . ILE A 1 185 ? -11.046 -14.062 22.675 1.00 91.50 185 ILE A C 1
ATOM 1397 O O . ILE A 1 185 ? -11.091 -14.117 21.448 1.00 91.50 185 ILE A O 1
ATOM 1401 N N . THR A 1 186 ? -10.804 -12.937 23.344 1.00 87.38 186 THR A N 1
ATOM 1402 C CA . THR A 1 186 ? -10.493 -11.652 22.710 1.00 87.38 186 THR A CA 1
ATOM 1403 C C . THR A 1 186 ? -8.985 -11.428 22.674 1.00 87.38 186 THR A C 1
ATOM 1405 O O . THR A 1 186 ? -8.324 -11.412 23.717 1.00 87.38 186 THR A O 1
ATOM 1408 N N . LEU A 1 187 ? -8.429 -11.229 21.482 1.00 92.62 187 LEU A N 1
ATOM 1409 C CA . LEU A 1 187 ? -7.004 -10.949 21.309 1.00 92.62 187 LEU A CA 1
ATOM 1410 C C . LEU A 1 187 ? -6.704 -9.448 21.492 1.00 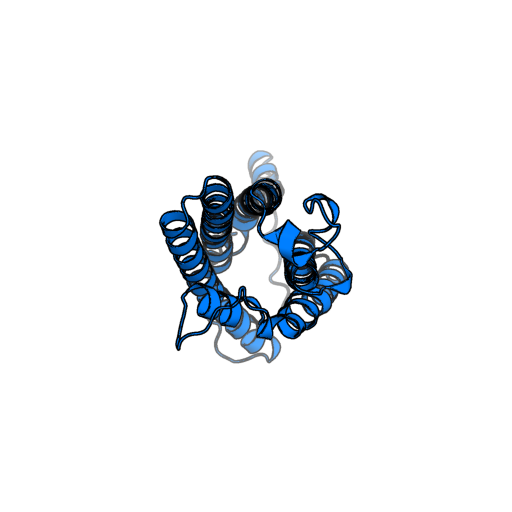92.62 187 LEU A C 1
ATOM 1412 O O . LEU A 1 187 ? -7.474 -8.601 21.036 1.00 92.62 187 LEU A O 1
ATOM 1416 N N . PRO A 1 188 ? -5.585 -9.078 22.142 1.00 93.06 188 PRO A N 1
ATOM 1417 C CA . PRO A 1 188 ? -5.311 -7.686 22.483 1.00 93.06 188 PRO A CA 1
ATOM 1418 C C . PRO A 1 188 ? -4.869 -6.864 21.265 1.00 93.06 188 PRO A C 1
ATOM 1420 O O . PRO A 1 188 ? -3.819 -7.113 20.679 1.00 93.06 188 PRO A O 1
ATOM 1423 N N . VAL A 1 189 ? -5.615 -5.817 20.917 1.00 92.12 189 VAL A N 1
ATOM 1424 C CA . VAL A 1 189 ? -5.215 -4.854 19.866 1.00 92.12 189 VAL A CA 1
ATOM 1425 C C . VAL A 1 189 ? -4.574 -3.580 20.419 1.00 92.12 189 VAL A C 1
ATOM 1427 O O . VAL A 1 189 ? -3.998 -2.811 19.656 1.00 92.12 189 VAL A O 1
ATOM 1430 N N . GLY A 1 190 ? -4.665 -3.363 21.737 1.00 89.12 190 GLY A N 1
ATOM 1431 C CA . GLY A 1 190 ? -4.160 -2.183 22.441 1.00 89.12 190 GLY A CA 1
ATOM 1432 C C . GLY A 1 190 ? -4.909 -0.904 22.063 1.00 89.12 190 GLY A C 1
ATOM 1433 O O . GLY A 1 190 ? -4.441 -0.131 21.228 1.00 89.12 190 GLY A O 1
ATOM 1434 N N . ASP A 1 191 ? -6.065 -0.683 22.689 1.00 86.56 191 ASP A N 1
ATOM 1435 C CA . ASP A 1 191 ? -6.902 0.498 22.462 1.00 86.56 191 ASP A CA 1
ATOM 1436 C C . ASP A 1 191 ? -6.173 1.797 22.863 1.00 86.56 191 ASP A C 1
ATOM 1438 O O . ASP A 1 191 ? -5.728 1.977 24.001 1.00 86.56 191 ASP A O 1
ATOM 1442 N N . LEU A 1 192 ? -6.037 2.714 21.903 1.00 81.62 192 LEU A N 1
ATOM 1443 C CA . LEU A 1 192 ? -5.396 4.015 22.109 1.00 81.62 192 LEU A CA 1
ATOM 1444 C C . LEU A 1 192 ? -6.401 5.121 22.450 1.00 81.62 192 LEU A C 1
ATOM 1446 O O . LEU A 1 192 ? -5.992 6.202 22.895 1.00 81.62 192 LEU A O 1
ATOM 1450 N N . SER A 1 193 ? -7.700 4.868 22.284 1.00 76.06 193 SER A N 1
ATOM 1451 C CA . SER A 1 193 ? -8.773 5.829 22.544 1.00 76.06 193 SER A CA 1
ATOM 1452 C C . SER A 1 193 ? -8.772 6.318 23.998 1.00 76.06 193 SER A C 1
ATOM 1454 O O . SER A 1 193 ? -9.009 7.502 24.255 1.00 76.06 193 SER A O 1
ATOM 1456 N N . GLN A 1 194 ? -8.380 5.450 24.937 1.00 71.69 194 GLN A N 1
ATOM 1457 C CA . GLN A 1 194 ? -8.248 5.777 26.358 1.00 71.69 194 GLN A CA 1
ATOM 1458 C C . GLN A 1 194 ? -7.108 6.766 26.644 1.00 71.69 194 GLN A C 1
ATOM 1460 O O . GLN A 1 194 ? -7.215 7.596 27.551 1.00 71.69 194 GLN A O 1
ATOM 1465 N N . ARG A 1 195 ? -6.017 6.709 25.866 1.00 75.62 195 ARG A N 1
ATOM 1466 C CA . ARG A 1 195 ? -4.848 7.593 26.032 1.00 75.62 195 ARG A CA 1
ATOM 1467 C C . ARG A 1 195 ? -5.006 8.904 25.269 1.00 75.62 195 ARG A C 1
ATOM 1469 O O . ARG A 1 195 ?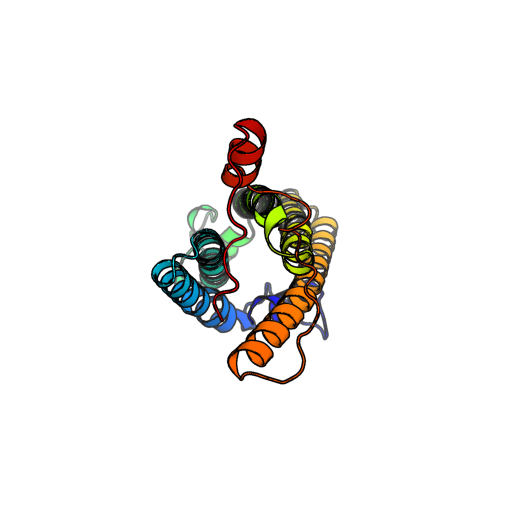 -4.578 9.951 25.755 1.00 75.62 195 ARG A O 1
ATOM 1476 N N . ILE A 1 196 ? -5.635 8.872 24.094 1.00 76.81 196 ILE A N 1
ATOM 1477 C CA . ILE A 1 196 ? -5.855 10.051 23.250 1.00 76.81 196 ILE A CA 1
ATOM 1478 C C . ILE A 1 196 ? -7.349 10.386 23.237 1.00 76.81 196 ILE A C 1
ATOM 1480 O O . ILE A 1 196 ? -8.123 9.971 22.371 1.00 76.81 196 ILE A O 1
ATOM 1484 N N . LYS A 1 197 ? -7.731 11.192 24.232 1.00 74.56 197 LYS A N 1
ATOM 1485 C CA . LYS A 1 197 ? -9.095 11.676 24.493 1.00 74.56 197 LYS A CA 1
ATOM 1486 C C . LYS A 1 197 ? -9.657 12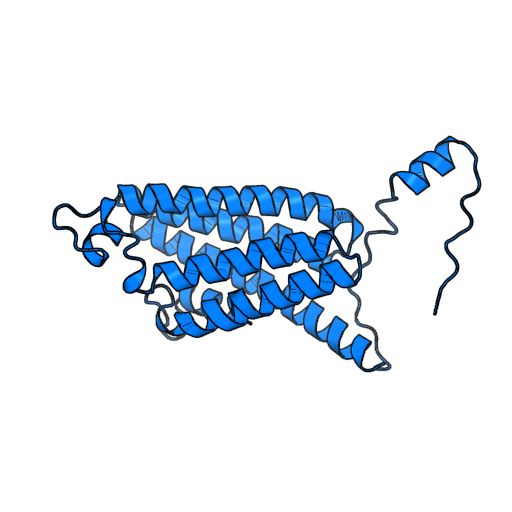.488 23.321 1.00 74.56 197 LYS A C 1
ATOM 1488 O O . LYS A 1 197 ? -8.943 13.257 22.667 1.00 74.56 197 LYS A O 1
ATOM 1493 N N . GLY A 1 198 ? -10.960 12.364 23.074 1.00 76.56 198 GLY A N 1
ATOM 1494 C CA . GLY A 1 198 ? -11.614 13.017 21.935 1.00 76.56 198 GLY A CA 1
ATOM 1495 C C . GLY A 1 198 ? -11.853 14.506 22.115 1.00 76.56 198 GLY A C 1
ATOM 1496 O O . GLY A 1 198 ? -11.911 15.001 23.234 1.00 76.56 198 GLY A O 1
ATOM 1497 N N . LYS A 1 199 ? -12.043 15.242 21.009 1.00 78.25 199 LYS A N 1
ATOM 1498 C CA . LYS A 1 199 ? -12.345 16.685 21.065 1.00 78.25 199 LYS A CA 1
ATOM 1499 C C . LYS A 1 199 ? -13.572 16.971 21.939 1.00 78.25 199 LYS A C 1
ATOM 1501 O O . LYS A 1 199 ? -13.487 17.839 22.795 1.00 78.25 199 LYS A O 1
ATOM 1506 N N . LYS A 1 200 ? -14.667 16.220 21.760 1.00 76.06 200 LYS A N 1
ATOM 1507 C CA . LYS A 1 200 ? -15.903 16.371 22.550 1.00 76.06 200 LYS A CA 1
ATOM 1508 C C . LYS A 1 200 ? -15.653 16.160 24.048 1.00 76.06 200 LYS A C 1
ATOM 1510 O O . LYS A 1 200 ? -16.034 16.991 24.854 1.00 76.06 200 LYS A O 1
ATOM 1515 N N . GLU A 1 201 ? -14.919 15.110 24.399 1.00 73.25 201 GLU A N 1
ATOM 1516 C CA . GLU A 1 201 ? -14.569 14.785 25.785 1.00 73.25 201 GLU A CA 1
ATOM 1517 C C . GLU A 1 201 ? -13.623 15.823 26.414 1.00 73.25 201 GLU A C 1
ATOM 1519 O O . GLU A 1 201 ? -13.804 16.237 27.557 1.00 73.25 201 GLU A O 1
ATOM 1524 N N . ARG A 1 202 ? -12.635 16.314 25.652 1.00 74.31 202 ARG A N 1
ATOM 1525 C CA . ARG A 1 202 ? -11.736 17.390 26.100 1.00 74.31 202 ARG A CA 1
ATOM 1526 C C . ARG A 1 202 ? -12.474 18.716 26.282 1.00 74.31 202 ARG A C 1
ATOM 1528 O O . ARG A 1 202 ? -12.108 19.464 27.183 1.00 74.31 202 ARG A O 1
ATOM 1535 N N . LEU A 1 203 ? -13.455 19.018 25.430 1.00 74.88 203 LEU A N 1
ATOM 1536 C CA . LEU A 1 203 ? -14.281 20.223 25.539 1.00 74.88 203 LEU A CA 1
ATOM 1537 C C . LEU A 1 203 ? -15.206 20.146 26.750 1.00 74.88 203 LEU A C 1
ATOM 1539 O O . LEU A 1 203 ? -15.160 21.038 27.583 1.00 74.88 203 LEU A O 1
ATOM 1543 N N . ALA A 1 204 ? -15.922 19.044 26.937 1.00 72.88 204 ALA A N 1
ATOM 1544 C CA . ALA A 1 204 ? -16.798 18.893 28.089 1.00 72.88 204 ALA A CA 1
ATOM 1545 C C . ALA A 1 204 ? -16.033 18.879 29.427 1.00 72.88 204 ALA A C 1
ATOM 1547 O O . ALA A 1 204 ? -16.454 19.525 30.384 1.00 72.88 204 ALA A O 1
ATOM 1548 N N . ARG A 1 205 ? -14.829 18.281 29.472 1.00 74.44 205 ARG A N 1
ATOM 1549 C CA . ARG A 1 205 ? -13.928 18.407 30.634 1.00 74.44 205 ARG A CA 1
ATOM 1550 C C . ARG A 1 205 ? -13.473 19.852 30.879 1.00 74.44 205 ARG A C 1
ATOM 1552 O O . ARG A 1 205 ? -13.244 20.219 32.027 1.00 74.44 205 ARG A O 1
ATOM 1559 N N . LYS A 1 206 ? -13.293 20.660 29.827 1.00 73.12 206 LYS A N 1
ATOM 1560 C CA . LYS A 1 206 ? -12.965 22.093 29.951 1.00 73.12 206 LYS A CA 1
ATOM 1561 C C . LYS A 1 206 ? -14.165 22.925 30.405 1.00 73.12 206 LYS A C 1
ATOM 1563 O O . LYS A 1 206 ? -13.968 23.892 31.128 1.00 73.12 206 LYS A O 1
ATOM 1568 N N . GLU A 1 207 ? -15.369 22.548 29.994 1.00 79.50 207 GLU A N 1
ATOM 1569 C CA . GLU A 1 207 ? -16.624 23.234 30.321 1.00 79.50 207 GLU A CA 1
ATOM 1570 C C . GLU A 1 207 ? -17.205 22.801 31.679 1.00 79.50 207 GLU A C 1
ATOM 1572 O O . GLU A 1 207 ? -18.244 23.304 32.090 1.00 79.50 207 GLU A O 1
ATOM 1577 N N . GLY A 1 208 ? -16.548 21.878 32.397 1.00 60.09 208 GLY A N 1
ATOM 1578 C CA . GLY A 1 208 ? -17.032 21.353 33.680 1.00 60.09 208 GLY A CA 1
ATOM 1579 C C . GLY A 1 208 ? -18.308 20.512 33.557 1.00 60.09 208 GLY A C 1
ATOM 1580 O O . GLY A 1 208 ? -18.911 20.155 34.567 1.00 60.09 208 GLY A O 1
ATOM 1581 N N . VAL A 1 209 ? -18.718 20.183 32.330 1.00 61.94 209 VAL A N 1
ATOM 1582 C CA . VAL A 1 209 ? -19.866 19.327 32.053 1.00 61.94 209 VAL A CA 1
ATOM 1583 C C . VAL A 1 209 ? -19.416 17.889 32.262 1.00 61.94 209 VAL A C 1
ATOM 1585 O O . VAL A 1 209 ? -18.521 17.395 31.572 1.00 61.94 209 VAL A O 1
ATOM 1588 N N . ASN A 1 210 ? -20.026 17.216 33.236 1.00 54.53 210 ASN A N 1
ATOM 1589 C CA . ASN A 1 210 ? -19.784 15.802 33.477 1.00 54.53 210 ASN A CA 1
ATOM 1590 C C . ASN A 1 210 ? -20.324 15.029 32.264 1.00 54.53 210 ASN A C 1
ATOM 1592 O O . ASN A 1 210 ? -21.535 14.873 32.111 1.00 54.53 210 ASN A O 1
ATOM 1596 N N . VAL A 1 211 ? -19.442 14.618 31.350 1.00 56.03 211 VAL A N 1
ATOM 1597 C CA . VAL A 1 211 ? -19.833 13.715 30.264 1.00 56.03 211 VAL A CA 1
ATOM 1598 C C . VAL A 1 211 ? -20.155 12.401 30.939 1.00 56.03 211 VAL A C 1
ATOM 1600 O O . VAL A 1 211 ? -19.247 11.754 31.457 1.00 56.03 211 VAL A O 1
ATOM 1603 N N . ALA A 1 212 ? -21.437 12.044 30.978 1.00 54.06 212 ALA A N 1
ATOM 1604 C CA . ALA A 1 212 ? -21.833 10.699 31.346 1.00 54.06 212 ALA A CA 1
ATOM 1605 C C . ALA A 1 212 ? -21.005 9.728 30.498 1.00 54.06 212 ALA A C 1
ATOM 1607 O O . ALA A 1 212 ? -20.940 9.860 29.272 1.00 54.06 212 ALA A O 1
ATOM 1608 N N . GLU A 1 213 ? -20.303 8.830 31.184 1.00 48.31 213 GLU A N 1
ATOM 1609 C CA . GLU A 1 213 ? -19.561 7.735 30.576 1.00 48.31 213 GLU A CA 1
ATOM 1610 C C . GLU A 1 213 ? -20.501 7.056 29.570 1.00 48.31 213 GLU A C 1
ATOM 1612 O O . GLU A 1 213 ? -21.641 6.765 29.944 1.00 48.31 213 GLU A O 1
ATOM 1617 N N . PRO A 1 214 ? -20.116 6.896 28.289 1.00 42.72 214 PRO A N 1
ATOM 1618 C CA . PRO A 1 214 ? -20.998 6.252 27.336 1.00 42.72 214 PRO A CA 1
ATOM 1619 C C . PRO A 1 214 ? -21.280 4.847 27.858 1.00 42.72 214 PRO A C 1
ATOM 1621 O O . PRO A 1 214 ? -20.371 4.035 28.027 1.00 42.72 214 PRO A O 1
ATOM 1624 N N . GLU A 1 215 ? -22.554 4.641 28.180 1.00 46.28 215 GLU A N 1
ATOM 1625 C CA . GLU A 1 215 ? -23.151 3.392 28.607 1.00 46.28 215 GLU A CA 1
ATOM 1626 C C . GLU A 1 215 ? -22.606 2.272 27.723 1.00 46.28 215 GLU A C 1
ATOM 1628 O O . GLU A 1 215 ? -22.617 2.380 26.494 1.00 46.28 215 GLU A O 1
ATOM 1633 N N . GLN A 1 216 ? -22.059 1.241 28.369 1.00 40.34 216 GLN A N 1
ATOM 1634 C CA . GLN A 1 216 ? -21.619 0.005 27.738 1.00 40.34 216 GLN A CA 1
ATOM 1635 C C . GLN A 1 216 ? -22.829 -0.631 27.041 1.00 40.34 216 GLN A C 1
ATOM 1637 O O . GLN A 1 216 ? -23.539 -1.457 27.616 1.00 40.34 216 GLN A O 1
ATOM 1642 N N . LEU A 1 217 ? -23.107 -0.187 25.818 1.00 38.25 217 LEU A N 1
ATOM 1643 C CA . LEU A 1 217 ? -24.069 -0.815 24.935 1.00 38.25 217 LEU A CA 1
ATOM 1644 C C . LEU A 1 217 ? -23.424 -2.104 24.436 1.00 38.25 217 LEU A C 1
ATOM 1646 O O . LEU A 1 217 ? -22.451 -2.086 23.686 1.00 38.25 217 LEU A O 1
ATOM 1650 N N . ARG A 1 218 ? -23.965 -3.171 25.021 1.00 36.69 218 ARG A N 1
ATOM 1651 C CA . ARG A 1 218 ? -23.819 -4.592 24.716 1.00 36.69 218 ARG A CA 1
ATOM 1652 C C . ARG A 1 218 ? -23.779 -4.890 23.226 1.00 36.69 218 ARG A C 1
ATOM 1654 O O . ARG A 1 218 ? -24.539 -4.227 22.485 1.00 36.69 218 ARG A O 1
#

Sequence (218 aa):
MAATPYACANMGWRGAGGLGGALIPVMIFFGGILQIVGAIMEWILGNTFSMCLFFTYGTFWLVAGTQLVPAFGVGIHYSATGDSLAGMSEPAYYATFGFYYLTLAMVTTVFTVCSLRTNIVFFSALFTLIFAFACAAGAFWNLALGNVHAGERLTVAAGAFTFALTMMVWYLLIVQLLESVDFPITLPVGDLSQRIKGKKERLARKEGVNVAEPEQLR